Protein AF-A0A936DCK3-F1 (afdb_monomer_lite)

pLDDT: mean 78.52, std 21.3, range [34.41, 98.19]

Structure (mmCIF, N/CA/C/O backbone):
data_AF-A0A936DCK3-F1
#
_entry.id   AF-A0A936DCK3-F1
#
loop_
_atom_site.group_PDB
_atom_site.id
_atom_site.type_symbol
_atom_site.label_atom_id
_atom_site.label_alt_id
_atom_site.label_comp_id
_atom_site.label_asym_id
_atom_site.label_entity_id
_atom_site.label_seq_id
_atom_site.pdbx_PDB_ins_code
_atom_site.Cartn_x
_atom_site.Cartn_y
_atom_site.Cartn_z
_atom_site.occupancy
_atom_site.B_iso_or_equiv
_atom_site.auth_seq_id
_atom_site.auth_comp_id
_atom_site.auth_asym_id
_atom_site.auth_atom_id
_atom_site.pdbx_PDB_model_num
ATOM 1 N N . MET A 1 1 ? -32.989 50.652 -10.008 1.00 36.56 1 MET A N 1
ATOM 2 C CA . MET A 1 1 ? -31.574 50.536 -10.431 1.00 36.56 1 MET A CA 1
ATOM 3 C C . MET A 1 1 ? -31.395 49.059 -10.816 1.00 36.56 1 MET A C 1
ATOM 5 O O . MET A 1 1 ? -31.508 48.253 -9.912 1.00 36.56 1 MET A O 1
ATOM 9 N N . LYS A 1 2 ? -31.480 48.556 -12.068 1.00 38.56 2 LYS A N 1
ATOM 10 C CA . LYS A 1 2 ? -30.743 48.823 -13.336 1.00 38.56 2 LYS A CA 1
ATOM 11 C C . LYS A 1 2 ? -29.227 48.864 -13.073 1.00 38.56 2 LYS A C 1
ATOM 13 O O . LYS A 1 2 ? -28.824 49.721 -12.303 1.00 38.56 2 LYS A O 1
ATOM 18 N N . PHE A 1 3 ? -28.380 47.964 -13.589 1.00 37.62 3 PHE A N 1
ATOM 19 C CA . PHE A 1 3 ? -28.320 47.403 -14.948 1.00 37.62 3 PHE A CA 1
ATOM 20 C C . PHE A 1 3 ? -27.876 45.927 -15.023 1.00 37.62 3 PHE A C 1
ATOM 22 O O . PHE A 1 3 ? -27.044 45.470 -14.248 1.00 37.62 3 PHE A O 1
ATOM 29 N N . ALA A 1 4 ? -28.406 45.242 -16.039 1.00 46.03 4 ALA A N 1
ATOM 30 C CA . ALA A 1 4 ? -27.856 44.044 -16.667 1.00 46.03 4 ALA A CA 1
ATOM 31 C C . ALA A 1 4 ? -26.805 44.435 -17.724 1.00 46.03 4 ALA A C 1
ATOM 33 O O . ALA A 1 4 ? -26.942 45.506 -18.316 1.00 46.03 4 ALA A O 1
ATOM 34 N N . SER A 1 5 ? -25.830 43.565 -18.023 1.00 42.09 5 SER A N 1
ATOM 35 C CA . SER A 1 5 ? -25.186 43.549 -19.346 1.00 42.09 5 SER A CA 1
ATOM 36 C C . SER A 1 5 ? -24.416 42.249 -19.636 1.00 42.09 5 SER A C 1
ATOM 38 O O . SER A 1 5 ? -23.444 41.893 -18.977 1.00 42.09 5 SER A O 1
ATOM 40 N N . SER A 1 6 ? -24.885 41.557 -20.663 1.00 46.50 6 SER A N 1
ATOM 41 C CA . SER A 1 6 ? -24.169 40.758 -21.675 1.00 46.50 6 SER A CA 1
ATOM 42 C C . SER A 1 6 ? -24.866 41.112 -23.007 1.00 46.50 6 SER A C 1
ATOM 44 O O . SER A 1 6 ? -25.983 41.636 -22.912 1.00 46.50 6 SER A O 1
ATOM 46 N N . PRO A 1 7 ? -24.354 40.837 -24.232 1.00 61.91 7 PRO A N 1
ATOM 47 C CA . PRO A 1 7 ? -23.263 39.937 -24.666 1.00 61.91 7 PRO A CA 1
ATOM 48 C C . PRO A 1 7 ? -22.385 40.572 -25.796 1.00 61.91 7 PRO A C 1
ATOM 50 O O . PRO A 1 7 ? -22.442 41.786 -25.957 1.00 61.91 7 PRO A O 1
ATOM 53 N N . THR A 1 8 ? -21.585 39.788 -26.556 1.00 44.16 8 THR A N 1
ATOM 54 C CA . THR A 1 8 ? -21.281 39.847 -28.035 1.00 44.16 8 THR A CA 1
ATOM 55 C C . THR A 1 8 ? -19.888 39.212 -28.301 1.00 44.16 8 THR A C 1
ATOM 57 O O . THR A 1 8 ? -18.884 39.746 -27.852 1.00 44.16 8 THR A O 1
ATOM 60 N N . TRP A 1 9 ? -19.764 37.952 -28.750 1.00 44.50 9 TRP A N 1
ATOM 61 C CA . TRP A 1 9 ? -19.610 37.490 -30.154 1.00 44.50 9 TRP A CA 1
ATOM 62 C C . TRP A 1 9 ? -18.466 38.140 -30.969 1.00 44.50 9 TRP A C 1
ATOM 64 O O . TRP A 1 9 ? -18.683 39.212 -31.509 1.00 44.50 9 TRP A O 1
ATOM 74 N N . VAL A 1 10 ? -17.324 37.448 -31.166 1.00 47.25 10 VAL A N 1
ATOM 75 C CA . VAL A 1 10 ? -16.534 37.449 -32.430 1.00 47.25 10 VAL A CA 1
ATOM 76 C C . VAL A 1 10 ? -15.775 36.112 -32.576 1.00 47.25 10 VAL A C 1
ATOM 78 O O . VAL A 1 10 ? -15.052 35.688 -31.679 1.00 47.25 10 VAL A O 1
ATOM 81 N N . LEU A 1 11 ? -15.966 35.466 -33.730 1.00 44.44 11 LEU A N 1
ATOM 82 C CA . LEU A 1 11 ? -15.279 34.290 -34.285 1.00 44.44 11 LEU A CA 1
ATOM 83 C C . LEU A 1 11 ? -14.087 34.724 -35.183 1.00 44.44 11 LEU A C 1
ATOM 85 O O . LEU A 1 11 ? -14.314 35.618 -35.988 1.00 44.44 11 LEU A O 1
ATOM 89 N N . ILE A 1 12 ? -12.948 33.984 -35.145 1.00 46.72 12 ILE A N 1
ATOM 90 C CA . ILE A 1 12 ? -12.107 33.499 -36.303 1.00 46.72 12 ILE A CA 1
ATOM 91 C C . ILE A 1 12 ? -11.362 34.581 -37.176 1.00 46.72 12 ILE A C 1
ATOM 93 O O . ILE A 1 12 ? -11.824 35.715 -37.149 1.00 46.72 12 ILE A O 1
ATOM 97 N N . PRO A 1 13 ? -10.292 34.357 -38.021 1.00 50.94 13 PRO A N 1
ATOM 98 C CA . PRO A 1 13 ? -9.298 33.266 -38.288 1.00 50.94 13 PRO A CA 1
ATOM 99 C C . PRO A 1 13 ? -7.788 33.700 -38.462 1.00 50.94 13 PRO A C 1
ATOM 101 O O . PRO A 1 13 ? -7.451 34.875 -38.478 1.00 50.94 13 PRO A O 1
ATOM 104 N N . CYS A 1 14 ? -6.929 32.696 -38.744 1.00 36.84 14 CYS A N 1
ATOM 105 C CA . CYS A 1 14 ? -5.808 32.621 -39.726 1.00 36.84 14 CYS A CA 1
ATOM 106 C C . CYS A 1 14 ? -4.530 33.495 -39.673 1.00 36.84 14 CYS A C 1
ATOM 108 O O . CYS A 1 14 ? -4.571 34.703 -39.841 1.00 36.84 14 CYS A O 1
ATOM 110 N N . LEU A 1 15 ? -3.398 32.759 -39.674 1.00 48.22 15 LEU A N 1
ATOM 111 C CA . LEU A 1 15 ? -2.142 32.922 -40.441 1.00 48.22 15 LEU A CA 1
ATOM 112 C C . LEU A 1 15 ? -1.536 34.325 -40.628 1.00 48.22 15 LEU A C 1
ATOM 114 O O . LEU A 1 15 ? -2.123 35.158 -41.302 1.00 48.22 15 LEU A O 1
ATOM 118 N N . LEU A 1 16 ? -0.247 34.461 -40.274 1.00 47.41 16 LEU A N 1
ATOM 119 C CA . LEU A 1 16 ? 0.798 34.924 -41.204 1.00 47.41 16 LEU A CA 1
ATOM 120 C C . LEU A 1 16 ? 2.213 34.655 -40.663 1.00 47.41 16 LEU A C 1
ATOM 122 O O . LEU A 1 16 ? 2.611 35.101 -39.591 1.00 47.41 16 LEU A O 1
ATOM 126 N N . VAL A 1 17 ? 2.960 33.913 -41.476 1.00 56.25 17 VAL A N 1
ATOM 127 C CA . VAL A 1 17 ? 4.419 33.849 -41.531 1.00 56.25 17 VAL A CA 1
ATOM 128 C C . VAL A 1 17 ? 4.953 35.213 -41.986 1.00 56.25 17 VAL A C 1
ATOM 130 O O . VAL A 1 17 ? 4.512 35.721 -43.012 1.00 56.25 17 VAL A O 1
ATOM 133 N N . ALA A 1 18 ? 5.930 35.764 -41.266 1.00 44.62 18 ALA A N 1
ATOM 134 C CA . ALA A 1 18 ? 6.896 36.758 -41.749 1.00 44.62 18 ALA A CA 1
ATOM 135 C C . ALA A 1 18 ? 8.160 36.591 -40.880 1.00 44.62 18 ALA A C 1
ATOM 137 O O . ALA A 1 18 ? 8.124 36.842 -39.682 1.00 44.62 18 ALA A O 1
ATOM 138 N N . ALA A 1 19 ? 9.221 35.919 -41.334 1.00 45.69 19 ALA A N 1
ATOM 139 C CA . ALA A 1 19 ? 10.220 36.460 -42.258 1.00 45.69 19 ALA A CA 1
ATOM 140 C C . ALA A 1 19 ? 10.633 37.887 -41.857 1.00 45.69 19 ALA A C 1
ATOM 142 O O . ALA A 1 19 ? 10.019 38.859 -42.285 1.00 45.69 19 ALA A O 1
ATOM 143 N N . CYS A 1 20 ? 11.660 37.988 -41.009 1.00 52.38 20 CYS A N 1
ATOM 144 C CA . CYS A 1 20 ? 12.343 39.239 -40.704 1.00 52.38 20 CYS A CA 1
ATOM 145 C C . CYS A 1 20 ? 13.674 39.248 -41.467 1.00 52.38 20 CYS A C 1
ATOM 147 O O . CYS A 1 20 ? 14.539 38.400 -41.245 1.00 52.38 20 CYS A O 1
ATOM 149 N N . ASP A 1 21 ? 13.757 40.173 -42.415 1.00 37.69 21 ASP A N 1
ATOM 150 C CA . ASP A 1 21 ? 14.884 40.491 -43.284 1.00 37.69 21 ASP A CA 1
ATOM 151 C C . ASP A 1 21 ? 15.804 41.533 -42.611 1.00 37.69 21 ASP A C 1
ATOM 153 O O . ASP A 1 21 ? 15.316 42.460 -41.966 1.00 37.69 21 ASP A O 1
ATOM 157 N N . GLY A 1 22 ? 17.126 41.400 -42.800 1.00 38.94 22 GLY A N 1
ATOM 158 C CA . GLY A 1 22 ? 18.016 42.564 -42.935 1.00 38.94 22 GLY A CA 1
ATOM 159 C C . GLY A 1 22 ? 19.084 42.828 -41.857 1.00 38.94 22 GLY A C 1
ATOM 160 O O . GLY A 1 22 ? 18.842 43.536 -40.886 1.00 38.94 22 GLY A O 1
ATOM 161 N N . GLY A 1 23 ? 20.334 42.408 -42.116 1.00 34.41 23 GLY A N 1
ATOM 162 C CA . GLY A 1 23 ? 21.542 42.958 -41.469 1.00 34.41 23 GLY A CA 1
ATOM 163 C C . GLY A 1 23 ? 22.850 42.276 -41.910 1.00 34.41 23 GLY A C 1
ATOM 164 O O . GLY A 1 23 ? 23.126 41.155 -41.505 1.00 34.41 23 GLY A O 1
ATOM 165 N N . LYS A 1 24 ? 23.656 42.929 -42.764 1.00 45.88 24 LYS A N 1
ATOM 166 C CA . LYS A 1 24 ? 24.801 42.363 -43.520 1.00 45.88 24 LYS A CA 1
ATOM 167 C C . LYS A 1 24 ? 26.188 42.770 -42.964 1.00 45.88 24 LYS A C 1
ATOM 169 O O . LYS A 1 24 ? 26.363 43.933 -42.613 1.00 45.88 24 LYS A O 1
ATOM 174 N N . LYS A 1 25 ? 27.173 41.859 -43.140 1.00 40.50 25 LYS A N 1
ATOM 175 C CA . LYS A 1 25 ? 28.667 41.925 -43.006 1.00 40.50 25 LYS A CA 1
ATOM 176 C C . LYS A 1 25 ? 29.195 41.560 -41.602 1.00 40.50 25 LYS A C 1
ATOM 178 O O . LYS A 1 25 ? 28.774 42.159 -40.629 1.00 40.50 25 LYS A O 1
ATOM 183 N N . THR A 1 26 ? 30.119 40.612 -41.399 1.00 36.22 26 THR A N 1
ATOM 184 C CA . THR A 1 26 ? 31.406 40.367 -42.088 1.00 36.22 26 THR A CA 1
ATOM 185 C C . THR A 1 26 ? 31.922 38.962 -41.712 1.00 36.22 26 THR A C 1
ATOM 187 O O . THR A 1 26 ? 31.798 38.575 -40.555 1.00 36.22 26 THR A O 1
ATOM 190 N N . GLU A 1 27 ? 32.509 38.216 -42.651 1.00 45.28 27 GLU A N 1
ATOM 191 C CA . GLU A 1 27 ? 33.277 36.983 -42.376 1.00 45.28 27 GLU A CA 1
ATOM 192 C C . GLU A 1 27 ? 34.706 37.351 -41.917 1.00 45.28 27 GLU A C 1
ATOM 194 O O . GLU A 1 27 ? 35.250 38.357 -42.381 1.00 45.28 27 GLU A O 1
ATOM 199 N N . PRO A 1 28 ? 35.335 36.559 -41.030 1.00 42.50 28 PRO A N 1
ATOM 200 C CA . PRO A 1 28 ? 36.305 35.610 -41.567 1.00 42.50 28 PRO A CA 1
ATOM 201 C C . PRO A 1 28 ? 36.174 34.198 -40.982 1.00 42.50 28 PRO A C 1
ATOM 203 O O . PRO A 1 28 ? 35.777 33.983 -39.839 1.00 42.50 28 PRO A O 1
ATOM 206 N N . ALA A 1 29 ? 36.551 33.243 -41.825 1.00 47.25 29 ALA A N 1
ATOM 207 C CA . ALA A 1 29 ? 36.581 31.812 -41.595 1.00 47.25 29 ALA A CA 1
ATOM 208 C C . ALA A 1 29 ? 37.284 31.373 -40.297 1.00 47.25 29 ALA A C 1
ATOM 210 O O . ALA A 1 29 ? 38.433 31.734 -40.050 1.00 47.25 29 ALA A O 1
ATOM 211 N N . ALA A 1 30 ? 36.639 30.460 -39.561 1.00 41.19 30 ALA A N 1
ATOM 212 C CA . ALA A 1 30 ? 37.303 29.398 -38.805 1.00 41.19 30 ALA A CA 1
ATOM 213 C C . ALA A 1 30 ? 36.312 28.262 -38.472 1.00 41.19 30 ALA A C 1
ATOM 215 O O . ALA A 1 30 ? 35.557 28.338 -37.512 1.00 41.19 30 ALA A O 1
ATOM 216 N N . LYS A 1 31 ? 36.386 27.197 -39.282 1.00 42.16 31 LYS A N 1
ATOM 217 C CA . LYS A 1 31 ? 36.042 25.797 -38.972 1.00 42.16 31 LYS A CA 1
ATOM 218 C C . LYS A 1 31 ? 34.618 25.522 -38.471 1.00 42.16 31 LYS A C 1
ATOM 220 O O . LYS A 1 31 ? 34.385 25.262 -37.298 1.00 42.16 31 LYS A O 1
ATOM 225 N N . GLN A 1 32 ? 33.697 25.447 -39.425 1.00 42.16 32 GLN A N 1
ATOM 226 C CA . GLN A 1 32 ? 32.545 24.563 -39.311 1.00 42.16 32 GLN A CA 1
ATOM 227 C C . GLN A 1 32 ? 33.017 23.146 -39.677 1.00 42.16 32 GLN A C 1
ATOM 229 O O . GLN A 1 32 ? 33.129 22.813 -40.853 1.00 42.16 32 GLN A O 1
ATOM 234 N N . ASP A 1 33 ? 33.360 22.344 -38.673 1.00 47.56 33 ASP A N 1
ATOM 235 C CA . ASP A 1 33 ? 33.590 20.903 -38.821 1.00 47.56 33 ASP A CA 1
ATOM 236 C C . ASP A 1 33 ? 32.666 20.194 -37.833 1.00 47.56 33 ASP A C 1
ATOM 238 O O . ASP A 1 33 ? 33.061 19.869 -36.727 1.00 47.56 33 ASP A O 1
ATOM 242 N N . ASP A 1 34 ? 31.387 20.091 -38.200 1.00 50.84 34 ASP A N 1
ATOM 243 C CA . ASP A 1 34 ? 30.383 19.292 -37.487 1.00 50.84 34 ASP A CA 1
ATOM 244 C C . ASP A 1 34 ? 29.209 19.001 -38.437 1.00 50.84 34 ASP A C 1
ATOM 246 O O . ASP A 1 34 ? 28.071 19.426 -38.240 1.00 50.84 34 ASP A O 1
ATOM 250 N N . SER A 1 35 ? 29.473 18.324 -39.555 1.00 56.62 35 SER A N 1
ATOM 251 C CA . SER A 1 35 ? 28.422 17.601 -40.288 1.00 56.62 35 SER A CA 1
ATOM 252 C C . SER A 1 35 ? 29.011 16.689 -41.343 1.00 56.62 35 SER A C 1
ATOM 254 O O . SER A 1 35 ? 29.158 17.052 -42.507 1.00 56.62 35 SER A O 1
ATOM 256 N N . LYS A 1 36 ? 29.302 15.463 -40.920 1.00 51.22 36 LYS A N 1
ATOM 257 C CA . LYS A 1 36 ? 29.1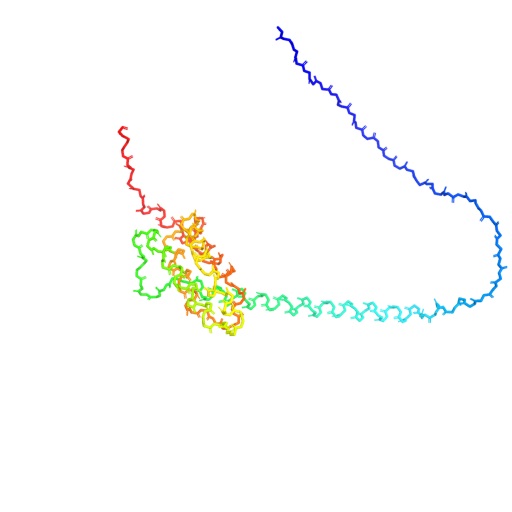65 14.272 -41.761 1.00 51.22 36 LYS A CA 1
ATOM 258 C C . LYS A 1 36 ? 28.980 13.039 -40.875 1.00 51.22 36 LYS A C 1
ATOM 260 O O . LYS A 1 36 ? 29.710 12.061 -40.975 1.00 51.22 36 LYS A O 1
ATOM 265 N N . ALA A 1 37 ? 27.957 13.071 -40.018 1.00 56.19 37 ALA A N 1
ATOM 266 C CA . ALA A 1 37 ? 27.226 11.827 -39.806 1.00 56.19 37 ALA A CA 1
ATOM 267 C C . ALA A 1 37 ? 26.587 11.517 -41.166 1.00 56.19 37 ALA A C 1
ATOM 269 O O . ALA A 1 37 ? 25.848 12.351 -41.689 1.00 56.19 37 ALA A O 1
ATOM 270 N N . SER A 1 38 ? 26.967 10.411 -41.810 1.00 62.41 38 SER A N 1
ATOM 271 C CA . SER A 1 38 ? 26.280 10.002 -43.037 1.00 62.41 38 SER A CA 1
ATOM 272 C C . SER A 1 38 ? 24.810 9.746 -42.702 1.00 62.41 38 SER A C 1
ATOM 274 O O . SER A 1 38 ? 24.496 9.400 -41.562 1.00 62.41 38 SER A O 1
ATOM 276 N N . ASP A 1 39 ? 23.907 9.877 -43.675 1.00 69.19 39 ASP A N 1
ATOM 277 C CA . ASP A 1 39 ? 22.491 9.534 -43.471 1.00 69.19 39 ASP A CA 1
ATOM 278 C C . ASP A 1 39 ? 22.336 8.116 -42.877 1.00 69.19 39 ASP A C 1
ATOM 280 O O . ASP A 1 39 ? 21.491 7.880 -42.020 1.00 69.19 39 ASP A O 1
ATOM 284 N N . ALA A 1 40 ? 23.266 7.206 -43.199 1.00 71.00 40 ALA A N 1
ATOM 285 C CA . ALA A 1 40 ? 23.348 5.869 -42.616 1.00 71.00 40 ALA A CA 1
ATOM 286 C C . ALA A 1 40 ? 23.717 5.834 -41.112 1.00 71.00 40 ALA A C 1
ATOM 288 O O . ALA A 1 40 ? 23.265 4.936 -40.401 1.00 71.00 40 ALA A O 1
ATOM 289 N N . ASP A 1 41 ? 24.521 6.774 -40.601 1.00 77.31 41 ASP A N 1
ATOM 290 C CA . ASP A 1 41 ? 24.820 6.891 -39.162 1.00 77.31 41 ASP A CA 1
ATOM 291 C C . ASP A 1 41 ? 23.613 7.435 -38.382 1.00 77.31 41 ASP A C 1
ATOM 293 O O . ASP A 1 41 ? 23.276 6.928 -37.307 1.00 77.31 41 ASP A O 1
ATOM 297 N N . LEU A 1 42 ? 22.896 8.410 -38.953 1.00 77.44 42 LEU A N 1
ATOM 298 C CA . LEU A 1 42 ? 21.659 8.927 -38.364 1.00 77.44 42 LEU A CA 1
ATOM 299 C C . LEU A 1 42 ? 20.555 7.865 -38.344 1.00 77.44 42 LEU A C 1
ATOM 301 O O . LEU A 1 42 ? 19.939 7.656 -37.294 1.00 77.44 42 LEU A O 1
ATOM 305 N N . ASP A 1 43 ? 20.363 7.139 -39.445 1.00 81.31 43 ASP A N 1
ATOM 306 C CA . ASP A 1 43 ? 19.384 6.053 -39.533 1.00 81.31 43 ASP A CA 1
ATOM 307 C C . ASP A 1 43 ? 19.692 4.927 -38.541 1.00 81.31 43 ASP A C 1
ATOM 309 O O . ASP A 1 43 ? 18.797 4.450 -37.834 1.00 81.31 43 ASP A O 1
ATOM 313 N N . LYS A 1 44 ? 20.969 4.553 -38.394 1.00 85.06 44 LYS A N 1
ATOM 314 C CA . LYS A 1 44 ? 21.392 3.555 -37.406 1.00 85.06 44 LYS A CA 1
ATOM 315 C C . LYS A 1 44 ? 21.090 4.008 -35.974 1.00 85.06 44 LYS A C 1
ATOM 317 O O . LYS A 1 44 ? 20.515 3.244 -35.199 1.00 85.06 44 LYS A O 1
ATOM 322 N N . ARG A 1 45 ? 21.402 5.259 -35.618 1.00 82.62 45 ARG A N 1
ATOM 323 C CA . ARG A 1 45 ? 21.135 5.805 -34.273 1.00 82.62 45 ARG A CA 1
ATOM 324 C C . ARG A 1 45 ? 19.641 5.923 -33.971 1.00 82.62 45 ARG A C 1
ATOM 326 O O . ARG A 1 45 ? 19.238 5.739 -32.819 1.00 82.62 45 ARG A O 1
ATOM 333 N N . LEU A 1 46 ? 18.810 6.238 -34.964 1.00 85.00 46 LEU A N 1
ATOM 334 C CA . LEU A 1 46 ? 17.353 6.282 -34.809 1.00 85.00 46 LEU A CA 1
ATOM 335 C C . LEU A 1 46 ? 16.765 4.880 -34.629 1.00 85.00 46 LEU A C 1
ATOM 337 O O . LEU A 1 46 ? 15.936 4.688 -33.735 1.00 85.00 46 LEU A O 1
ATOM 341 N N . ALA A 1 47 ? 17.233 3.899 -35.403 1.00 87.44 47 ALA A N 1
ATOM 342 C CA . ALA A 1 47 ? 16.836 2.502 -35.257 1.00 87.44 47 ALA A CA 1
ATOM 343 C C . ALA A 1 47 ? 17.230 1.936 -33.881 1.00 87.44 47 ALA A C 1
ATOM 345 O O . ALA A 1 47 ? 16.387 1.360 -33.193 1.00 87.44 47 ALA A O 1
ATOM 346 N N . GLU A 1 48 ? 18.461 2.180 -33.419 1.00 85.44 48 GLU A N 1
ATOM 347 C CA . GLU A 1 48 ? 18.926 1.770 -32.085 1.00 85.44 48 GLU A CA 1
ATOM 348 C C . GLU A 1 48 ? 18.117 2.435 -30.960 1.00 85.44 48 GLU A C 1
ATOM 350 O O . GLU A 1 48 ? 17.746 1.784 -29.982 1.00 85.44 48 GLU A O 1
ATOM 355 N N . ARG A 1 49 ? 17.781 3.727 -31.093 1.00 85.19 49 ARG A N 1
ATOM 356 C CA . ARG A 1 49 ? 16.930 4.431 -30.119 1.00 85.19 49 ARG A CA 1
ATOM 357 C C . ARG A 1 49 ? 15.506 3.894 -30.095 1.00 85.19 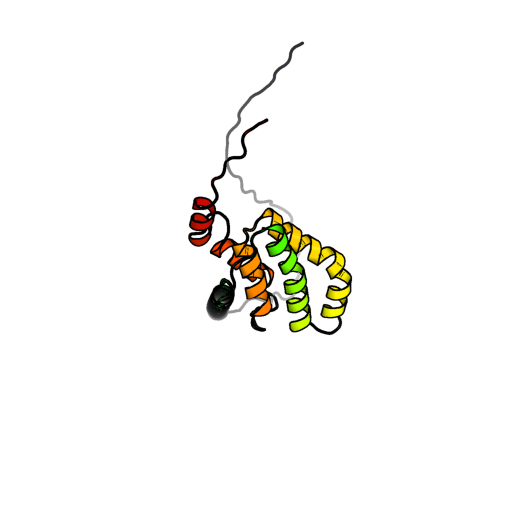49 ARG A C 1
ATOM 359 O O . ARG A 1 49 ? 14.941 3.786 -29.008 1.00 85.19 49 ARG A O 1
ATOM 366 N N . LYS A 1 50 ? 14.924 3.577 -31.253 1.00 87.56 50 LYS A N 1
ATOM 367 C CA . LYS A 1 50 ? 13.580 2.999 -31.342 1.00 87.56 50 LYS A CA 1
ATOM 368 C C . LYS A 1 50 ? 13.553 1.597 -30.733 1.00 87.56 50 LYS A C 1
ATOM 370 O O . LYS A 1 50 ? 12.742 1.359 -29.848 1.00 87.56 50 LYS A O 1
ATOM 375 N N . ALA A 1 51 ? 14.514 0.743 -31.084 1.00 86.62 51 ALA A N 1
ATOM 376 C CA . ALA A 1 51 ? 14.652 -0.592 -30.504 1.00 86.62 51 ALA A CA 1
ATOM 377 C C . ALA A 1 51 ? 14.857 -0.546 -28.979 1.00 86.62 51 ALA A C 1
ATOM 379 O O . ALA A 1 51 ? 14.233 -1.309 -28.245 1.00 86.62 51 ALA A O 1
ATOM 380 N N . LYS A 1 52 ? 15.675 0.392 -28.475 1.00 88.31 52 LYS A N 1
ATOM 381 C CA . LYS A 1 52 ? 15.852 0.592 -27.029 1.00 88.31 52 LYS A CA 1
ATOM 382 C C . LYS A 1 52 ? 14.557 1.040 -26.346 1.00 88.31 52 LYS A C 1
ATOM 384 O O . LYS A 1 52 ? 14.272 0.562 -25.256 1.00 88.31 52 LYS A O 1
ATOM 389 N N . ARG A 1 53 ? 13.783 1.945 -26.958 1.00 88.31 53 ARG A N 1
ATOM 390 C CA . ARG A 1 53 ? 12.491 2.398 -26.412 1.00 88.31 53 ARG A CA 1
ATOM 391 C C . ARG A 1 53 ? 11.468 1.273 -26.378 1.00 88.31 53 ARG A C 1
ATOM 393 O O . ARG A 1 53 ? 10.873 1.062 -25.336 1.00 88.31 53 ARG A O 1
ATOM 400 N N . GLU A 1 54 ? 11.322 0.522 -27.464 1.00 88.44 54 GLU A N 1
ATOM 401 C CA . GLU A 1 54 ? 10.385 -0.605 -27.532 1.00 88.44 54 GLU A CA 1
ATOM 402 C C . GLU A 1 54 ? 10.742 -1.701 -26.516 1.00 88.44 54 GLU A C 1
ATOM 404 O O . GLU A 1 54 ? 9.859 -2.254 -25.861 1.00 88.44 54 GLU A O 1
ATOM 409 N N . ALA A 1 55 ? 12.036 -1.983 -26.323 1.00 88.25 55 ALA A N 1
ATOM 410 C CA . ALA A 1 55 ? 12.493 -2.910 -25.290 1.00 88.25 55 ALA A CA 1
ATOM 411 C C . ALA A 1 55 ? 12.194 -2.395 -23.868 1.00 88.25 55 ALA A C 1
ATOM 413 O O . ALA A 1 55 ? 11.723 -3.163 -23.031 1.00 88.25 55 ALA A O 1
ATOM 414 N N . ASP A 1 56 ? 12.432 -1.107 -23.603 1.00 87.50 56 ASP A N 1
ATOM 415 C CA . ASP A 1 56 ? 12.189 -0.479 -22.297 1.00 87.50 56 ASP A CA 1
ATOM 416 C C . ASP A 1 56 ? 10.684 -0.373 -21.983 1.00 87.50 56 ASP A C 1
ATOM 418 O O . ASP A 1 56 ? 10.262 -0.646 -20.862 1.00 87.50 56 ASP A O 1
ATOM 422 N N . GLU A 1 57 ? 9.851 -0.056 -22.978 1.00 90.44 57 GLU A N 1
ATOM 423 C CA . GLU A 1 57 ? 8.388 -0.032 -22.861 1.00 90.44 57 GLU A CA 1
ATOM 424 C C . GLU A 1 57 ? 7.820 -1.428 -22.615 1.00 90.44 57 GLU A C 1
ATOM 426 O O . GLU A 1 57 ? 6.989 -1.604 -21.726 1.00 90.44 57 GLU A O 1
ATOM 431 N N . LYS A 1 58 ? 8.304 -2.444 -23.338 1.00 87.81 58 LYS A N 1
ATOM 432 C CA . LYS A 1 58 ? 7.874 -3.829 -23.120 1.00 87.81 58 LYS A CA 1
ATOM 433 C C . LYS A 1 58 ? 8.287 -4.341 -21.739 1.00 87.81 58 LYS A C 1
ATOM 435 O O . LYS A 1 58 ? 7.505 -5.035 -21.093 1.00 87.81 58 LYS A O 1
ATOM 440 N N . ALA A 1 59 ? 9.486 -3.989 -21.274 1.00 86.56 59 ALA A N 1
ATOM 441 C CA . ALA A 1 59 ? 9.949 -4.336 -19.934 1.00 86.56 59 ALA A CA 1
ATOM 442 C C . ALA A 1 59 ? 9.114 -3.644 -18.843 1.00 86.56 59 ALA A C 1
ATOM 444 O O . ALA A 1 59 ? 8.733 -4.294 -17.871 1.00 86.56 59 ALA A O 1
ATOM 445 N N . LYS A 1 60 ? 8.774 -2.360 -19.024 1.00 86.44 60 LYS A N 1
ATOM 446 C CA . LYS A 1 60 ? 7.891 -1.617 -18.111 1.00 86.44 60 LYS A CA 1
ATOM 447 C C . LYS A 1 60 ? 6.482 -2.194 -18.081 1.00 86.44 60 LYS A C 1
ATOM 449 O O . LYS A 1 60 ? 5.997 -2.490 -17.002 1.00 86.44 60 LYS A O 1
ATOM 454 N N . ALA A 1 61 ? 5.879 -2.461 -19.238 1.00 90.12 61 ALA A N 1
ATOM 455 C CA . ALA A 1 61 ? 4.547 -3.056 -19.312 1.00 90.12 61 ALA A CA 1
ATOM 456 C C . ALA A 1 61 ? 4.483 -4.419 -18.603 1.00 90.12 61 ALA A C 1
ATOM 458 O O . ALA A 1 61 ? 3.555 -4.674 -17.843 1.00 90.12 61 ALA A O 1
ATOM 459 N N . ALA A 1 62 ? 5.494 -5.274 -18.794 1.00 88.88 62 ALA A N 1
ATOM 460 C CA . ALA A 1 62 ? 5.566 -6.559 -18.102 1.00 88.88 62 ALA A CA 1
ATOM 461 C C . ALA A 1 62 ? 5.748 -6.400 -16.581 1.00 88.88 62 ALA A C 1
ATOM 463 O O . ALA A 1 62 ? 5.158 -7.156 -15.809 1.00 88.88 62 ALA A O 1
ATOM 464 N N . ALA A 1 63 ? 6.543 -5.419 -16.140 1.00 86.75 63 ALA A N 1
ATOM 465 C CA . ALA A 1 63 ? 6.718 -5.116 -14.722 1.00 86.75 63 ALA A CA 1
ATOM 466 C C . ALA A 1 63 ? 5.433 -4.553 -14.091 1.00 86.75 63 ALA A C 1
ATOM 468 O O . ALA A 1 63 ? 5.065 -4.968 -12.993 1.00 86.75 63 ALA A O 1
ATOM 469 N N . ASP A 1 64 ? 4.729 -3.663 -14.789 1.00 88.44 64 ASP A N 1
ATOM 470 C CA . ASP A 1 64 ? 3.466 -3.078 -14.337 1.00 88.44 64 ASP A CA 1
ATOM 471 C C . ASP A 1 64 ? 2.358 -4.138 -14.269 1.00 88.44 64 ASP A C 1
ATOM 473 O O . ASP A 1 64 ? 1.621 -4.195 -13.287 1.00 88.44 64 ASP A O 1
ATOM 477 N N . GLU A 1 65 ? 2.285 -5.044 -15.249 1.00 90.94 65 GLU A N 1
ATOM 478 C CA . GLU A 1 65 ? 1.350 -6.174 -15.227 1.00 90.94 65 GLU A CA 1
ATOM 479 C C . GLU A 1 65 ? 1.655 -7.137 -14.070 1.00 90.94 65 GLU A C 1
ATOM 481 O O . GLU A 1 65 ? 0.743 -7.583 -13.370 1.00 90.94 65 GLU A O 1
ATOM 486 N N . ALA A 1 66 ? 2.932 -7.447 -13.825 1.00 90.06 66 ALA A N 1
ATOM 487 C CA . ALA A 1 66 ? 3.331 -8.292 -12.702 1.00 90.06 66 ALA A CA 1
ATOM 488 C C . ALA A 1 66 ? 2.972 -7.652 -11.351 1.00 90.06 66 ALA A C 1
ATOM 490 O O . ALA A 1 66 ? 2.459 -8.337 -10.464 1.00 90.06 66 ALA A O 1
ATOM 491 N N . LYS A 1 67 ? 3.180 -6.338 -11.206 1.00 90.19 67 LYS A N 1
ATOM 492 C CA . LYS A 1 67 ? 2.777 -5.584 -10.013 1.00 90.19 67 LYS A CA 1
ATOM 493 C C . LYS A 1 67 ? 1.266 -5.557 -9.834 1.00 90.19 67 LYS A C 1
ATOM 495 O O . LYS A 1 67 ? 0.798 -5.810 -8.729 1.00 90.19 67 LYS A O 1
ATOM 500 N N . ALA A 1 68 ? 0.507 -5.305 -10.899 1.00 91.25 68 ALA A N 1
ATOM 501 C CA . ALA A 1 68 ? -0.952 -5.319 -10.854 1.00 91.25 68 ALA A CA 1
ATOM 502 C C . ALA A 1 68 ? -1.473 -6.676 -10.360 1.00 91.25 68 ALA A C 1
ATOM 504 O O . ALA A 1 68 ? -2.254 -6.722 -9.415 1.00 91.25 68 ALA A O 1
ATOM 505 N N . LYS A 1 69 ? -0.947 -7.784 -10.898 1.00 93.50 69 LYS A N 1
ATOM 506 C CA . LYS A 1 69 ? -1.294 -9.142 -10.443 1.00 93.50 69 LYS A CA 1
ATOM 507 C C . LYS A 1 69 ? -0.914 -9.397 -8.986 1.00 93.50 69 LYS A C 1
ATOM 509 O O . LYS A 1 69 ? -1.668 -10.037 -8.258 1.00 93.50 69 LYS A O 1
ATOM 514 N N . ALA A 1 70 ? 0.246 -8.913 -8.547 1.00 94.06 70 ALA A N 1
ATOM 515 C CA . ALA A 1 70 ? 0.666 -9.042 -7.155 1.00 94.06 70 ALA A CA 1
ATOM 516 C C . ALA A 1 70 ? -0.249 -8.250 -6.205 1.00 94.06 70 ALA A C 1
ATOM 518 O O . ALA A 1 70 ? -0.575 -8.742 -5.127 1.00 94.06 70 ALA A O 1
ATOM 519 N N . ILE A 1 71 ? -0.702 -7.061 -6.615 1.00 95.31 71 ILE A N 1
ATOM 520 C CA . ILE A 1 71 ? -1.674 -6.253 -5.868 1.00 95.31 71 ILE A CA 1
ATOM 521 C C . ILE A 1 71 ? -3.027 -6.969 -5.812 1.00 95.31 71 ILE A C 1
ATOM 523 O O . ILE A 1 71 ? -3.573 -7.151 -4.728 1.00 95.31 71 ILE A O 1
ATOM 527 N N . GLU A 1 72 ? -3.544 -7.439 -6.947 1.00 94.56 72 GLU A N 1
ATOM 528 C CA . GLU A 1 72 ? -4.802 -8.194 -7.007 1.00 94.56 72 GLU A CA 1
ATOM 529 C C . GLU A 1 72 ? -4.781 -9.423 -6.089 1.00 94.56 72 GLU A C 1
ATOM 531 O O . GLU A 1 72 ? -5.763 -9.695 -5.399 1.00 94.56 72 GLU A O 1
ATOM 536 N N . ALA A 1 73 ? -3.649 -10.129 -6.019 1.00 94.62 73 ALA A N 1
ATOM 537 C CA . ALA A 1 73 ? -3.495 -11.307 -5.171 1.00 94.62 73 ALA A CA 1
ATOM 538 C C . ALA A 1 73 ? -3.596 -11.001 -3.666 1.00 94.62 73 ALA A C 1
ATOM 540 O O . ALA A 1 73 ? -4.050 -11.857 -2.905 1.00 94.62 73 ALA A O 1
ATOM 541 N N . VAL A 1 74 ? -3.183 -9.807 -3.225 1.00 95.75 74 VAL A N 1
ATOM 542 C CA . VAL A 1 74 ? -3.259 -9.400 -1.808 1.00 95.75 74 VAL A CA 1
ATOM 543 C C . VAL A 1 74 ? -4.539 -8.631 -1.480 1.00 95.75 74 VAL A C 1
ATOM 545 O O . VAL A 1 74 ? -4.958 -8.605 -0.322 1.00 95.75 74 VAL A O 1
ATOM 548 N N . CYS A 1 75 ? -5.198 -8.039 -2.480 1.00 95.50 75 CYS A N 1
ATOM 549 C CA . CYS A 1 75 ? -6.458 -7.306 -2.348 1.00 95.50 75 CYS A CA 1
ATOM 550 C C . CYS A 1 75 ? -7.671 -8.244 -2.233 1.00 95.50 75 CYS A C 1
ATOM 552 O O . CYS A 1 75 ? -8.634 -8.159 -2.994 1.00 95.50 75 CYS A O 1
ATOM 554 N N . VAL A 1 76 ? -7.638 -9.126 -1.236 1.00 94.19 76 VAL A N 1
ATOM 555 C CA . VAL A 1 76 ? -8.707 -10.075 -0.911 1.00 94.19 76 VAL A CA 1
ATOM 556 C C . VAL A 1 76 ? -9.173 -9.896 0.532 1.00 94.19 76 VAL A C 1
ATOM 558 O O . VAL A 1 76 ? -8.483 -9.314 1.372 1.00 94.19 76 VAL A O 1
ATOM 561 N N . LEU A 1 77 ? -10.364 -10.408 0.847 1.00 91.69 77 LEU A N 1
ATOM 562 C CA . LEU A 1 77 ? -10.823 -10.446 2.233 1.00 91.69 77 LEU A CA 1
ATOM 563 C C . LEU A 1 77 ? -10.056 -11.513 3.028 1.00 91.69 77 LEU A C 1
ATOM 565 O O . LEU A 1 77 ? -9.796 -12.599 2.505 1.00 91.69 77 LEU A O 1
ATOM 569 N N . PRO A 1 78 ? -9.739 -11.249 4.309 1.00 85.56 78 PRO A N 1
ATOM 570 C CA . PRO A 1 78 ? -9.029 -12.206 5.144 1.00 85.56 78 PRO A CA 1
ATOM 571 C C . PRO A 1 78 ? -9.831 -13.515 5.277 1.00 85.56 78 PRO A C 1
ATOM 573 O O . PRO A 1 78 ? -10.995 -13.486 5.697 1.00 85.56 78 PRO A O 1
ATOM 576 N N . PRO A 1 79 ? -9.232 -14.679 4.968 1.00 81.50 79 PRO A N 1
ATOM 577 C CA . PRO A 1 79 ? -9.952 -15.944 4.949 1.00 81.50 79 PRO A CA 1
ATOM 578 C C . PRO A 1 79 ? -10.453 -16.310 6.349 1.00 81.50 79 PRO A C 1
ATOM 580 O O . PRO A 1 79 ? -9.737 -16.194 7.344 1.00 81.50 79 PRO A O 1
ATOM 583 N N . GLY A 1 80 ? -11.711 -16.746 6.433 1.00 76.75 80 GLY A N 1
ATOM 584 C CA . GLY A 1 80 ? -12.322 -17.215 7.681 1.00 76.75 80 GLY A CA 1
ATOM 585 C C . GLY A 1 80 ? -12.586 -16.133 8.736 1.00 76.75 80 GLY A C 1
ATOM 586 O O . GLY A 1 80 ? -13.131 -16.449 9.794 1.00 76.75 80 GLY A O 1
ATOM 587 N N . LYS A 1 81 ? -12.257 -14.861 8.472 1.00 76.75 81 LYS A N 1
ATOM 588 C CA . LYS A 1 81 ? -12.589 -13.743 9.362 1.00 76.75 81 LYS A CA 1
ATOM 589 C C . LYS A 1 81 ? -13.802 -12.997 8.835 1.00 76.75 81 LYS A C 1
ATOM 591 O O . LYS A 1 81 ? -13.808 -12.495 7.716 1.00 76.75 81 LYS A O 1
ATOM 596 N N . LYS A 1 82 ? -14.833 -12.901 9.675 1.00 75.31 82 LYS A N 1
ATOM 597 C CA . LYS A 1 82 ? -15.967 -12.026 9.380 1.00 75.31 82 LYS A CA 1
ATOM 598 C C . LYS A 1 82 ? -15.487 -10.572 9.410 1.00 75.31 82 LYS A C 1
ATOM 600 O O . LYS A 1 82 ? -14.744 -10.227 10.333 1.00 75.31 82 LYS A O 1
ATOM 605 N N . PRO A 1 83 ? -15.906 -9.739 8.444 1.00 75.19 83 PRO A N 1
ATOM 606 C CA . PRO A 1 83 ? -15.630 -8.314 8.491 1.00 75.19 83 PRO A CA 1
ATOM 607 C C . PRO A 1 83 ? -16.183 -7.703 9.783 1.00 75.19 83 PRO A C 1
ATOM 609 O O . PRO A 1 83 ? -17.144 -8.212 10.374 1.00 75.19 83 PRO A O 1
ATOM 612 N N . GLU A 1 84 ? -15.560 -6.617 10.232 1.00 85.06 84 GLU A N 1
ATOM 613 C CA . GLU A 1 84 ? -16.042 -5.862 11.388 1.00 85.06 84 GLU A CA 1
ATOM 614 C C . GLU A 1 84 ? -17.489 -5.397 11.193 1.00 85.06 84 GLU A C 1
ATOM 616 O O . GLU A 1 84 ? -17.965 -5.219 10.085 1.00 85.06 84 GLU A O 1
ATOM 621 N N . LYS A 1 85 ? -18.243 -5.166 12.265 1.00 84.38 85 LYS A N 1
ATOM 622 C CA . LYS A 1 85 ? -19.645 -4.719 12.091 1.00 84.38 85 LYS A CA 1
ATOM 623 C C . LYS A 1 85 ? -19.783 -3.219 11.855 1.00 84.38 85 LYS A C 1
ATOM 625 O O . LYS A 1 85 ? -20.852 -2.748 11.481 1.00 84.38 85 LYS A O 1
ATOM 630 N N . SER A 1 86 ? -18.729 -2.463 12.131 1.00 91.44 86 SER A N 1
ATOM 631 C CA . SER A 1 86 ? -18.735 -1.005 12.073 1.00 91.44 86 SER A CA 1
ATOM 632 C C . SER A 1 86 ? -17.573 -0.509 11.236 1.00 91.44 86 SER A C 1
ATOM 634 O O . SER A 1 86 ? -16.431 -0.904 11.488 1.00 91.44 86 SER A O 1
ATOM 636 N N . LEU A 1 87 ? -17.871 0.413 10.322 1.00 91.38 87 LEU A N 1
ATOM 637 C CA . LEU A 1 87 ? -16.882 1.060 9.467 1.00 91.38 87 LEU A CA 1
ATOM 638 C C . LEU A 1 87 ? -15.757 1.705 10.284 1.00 91.38 87 LEU A C 1
ATOM 640 O O . LEU A 1 87 ? -14.591 1.492 9.978 1.00 91.38 87 LEU A O 1
ATOM 644 N N . ASP A 1 88 ? -16.090 2.394 11.379 1.00 93.00 88 ASP A N 1
ATOM 645 C CA . ASP A 1 88 ? -15.091 3.050 12.228 1.00 93.00 88 ASP A CA 1
ATOM 646 C C . ASP A 1 88 ? -14.072 2.064 12.805 1.00 93.00 88 ASP A C 1
ATOM 648 O O . ASP A 1 88 ? -12.879 2.348 12.806 1.00 93.00 88 ASP A O 1
ATOM 652 N N . LYS A 1 89 ? -14.508 0.874 13.243 1.00 93.94 89 LYS A N 1
ATOM 653 C CA . LYS A 1 89 ? -13.581 -0.165 13.728 1.00 93.94 89 LYS A CA 1
ATOM 654 C C . LYS A 1 89 ? -12.767 -0.782 12.598 1.00 93.94 89 LYS A C 1
ATOM 656 O O . LYS A 1 89 ? -11.569 -0.990 12.775 1.00 93.94 89 LYS A O 1
ATOM 661 N N . ALA A 1 90 ? -13.397 -1.041 11.449 1.00 93.12 90 ALA A N 1
ATOM 662 C CA . ALA A 1 90 ? -12.705 -1.563 10.273 1.00 93.12 90 ALA A CA 1
ATOM 663 C C . ALA A 1 90 ? -11.583 -0.607 9.830 1.00 93.12 90 ALA A C 1
ATOM 665 O O . ALA A 1 90 ? -10.446 -1.028 9.638 1.00 93.12 90 ALA A O 1
ATOM 666 N N . CYS A 1 91 ? -11.876 0.692 9.753 1.00 95.38 91 CYS A N 1
ATOM 667 C CA . CYS A 1 91 ? -10.917 1.714 9.347 1.00 95.38 91 CYS A CA 1
ATOM 668 C C . CYS A 1 91 ? -9.912 2.080 10.446 1.00 95.38 91 CYS A C 1
ATOM 670 O O . CYS A 1 91 ? -8.755 2.351 10.133 1.00 95.38 91 CYS A O 1
ATOM 672 N N . ALA A 1 92 ? -10.279 2.025 11.729 1.00 96.56 92 ALA A N 1
ATOM 673 C CA . ALA A 1 92 ? -9.325 2.212 12.825 1.00 96.56 92 ALA A CA 1
ATOM 674 C C . ALA A 1 92 ? -8.222 1.141 12.820 1.00 96.56 92 ALA A C 1
ATOM 676 O O . ALA A 1 92 ? -7.083 1.435 13.182 1.00 96.56 92 ALA A O 1
ATOM 677 N N . ALA A 1 93 ? -8.530 -0.080 12.369 1.00 96.12 93 ALA A N 1
ATOM 678 C CA . ALA A 1 93 ? -7.551 -1.157 12.238 1.00 96.12 93 ALA A CA 1
ATOM 679 C C . ALA A 1 93 ? -6.534 -0.931 11.100 1.00 96.12 93 ALA A C 1
ATOM 681 O O . ALA A 1 93 ? -5.438 -1.496 11.150 1.00 96.12 93 ALA A O 1
ATOM 682 N N . VAL A 1 94 ? -6.850 -0.076 10.117 1.00 96.88 94 VAL A N 1
ATOM 683 C CA . VAL A 1 94 ? -5.949 0.243 8.996 1.00 96.88 94 VAL A CA 1
ATOM 684 C C . VAL A 1 94 ? -4.696 0.969 9.476 1.00 96.88 94 VAL A C 1
ATOM 686 O O . VAL A 1 94 ? -3.606 0.648 9.016 1.00 96.88 94 VAL A O 1
ATOM 689 N N . GLY A 1 95 ? -4.808 1.902 10.426 1.00 96.94 95 GLY A N 1
ATOM 690 C CA . GLY A 1 95 ? -3.650 2.652 10.928 1.00 96.94 95 GLY A CA 1
ATOM 691 C C . GLY A 1 95 ? -2.542 1.742 11.483 1.00 96.94 95 GLY A C 1
ATOM 692 O O . GLY A 1 95 ? -1.415 1.779 10.991 1.00 96.94 95 GLY A O 1
ATOM 693 N N . PRO A 1 96 ? -2.836 0.864 12.457 1.00 97.94 96 PRO A N 1
ATOM 694 C CA . PRO A 1 96 ? -1.865 -0.109 12.949 1.00 97.94 96 PRO A CA 1
ATOM 695 C C . PRO A 1 96 ? -1.326 -1.056 11.868 1.00 97.94 96 PRO A C 1
ATOM 697 O O . PRO A 1 96 ? -0.157 -1.426 11.935 1.00 97.94 96 PRO A O 1
ATOM 700 N N . ALA A 1 97 ? -2.143 -1.460 10.889 1.00 97.88 97 ALA A N 1
ATOM 701 C CA . ALA A 1 97 ? -1.676 -2.286 9.770 1.00 97.88 97 ALA A CA 1
ATOM 702 C C . ALA A 1 97 ? -0.674 -1.531 8.883 1.00 97.88 97 ALA A C 1
ATOM 704 O O . ALA A 1 97 ? 0.370 -2.071 8.530 1.00 97.88 97 ALA A O 1
ATOM 705 N N . TYR A 1 98 ? -0.937 -0.253 8.610 1.00 97.25 98 TYR A N 1
ATOM 706 C CA . TYR A 1 98 ? -0.031 0.622 7.871 1.00 97.25 98 TYR A CA 1
ATOM 707 C C . TYR A 1 98 ? 1.300 0.816 8.608 1.00 97.25 98 TYR A C 1
ATOM 709 O O . TYR A 1 98 ? 2.364 0.688 8.013 1.00 97.25 98 TYR A O 1
ATOM 717 N N . ASP A 1 99 ? 1.266 1.051 9.923 1.00 97.88 99 ASP A N 1
ATOM 718 C CA . ASP A 1 99 ? 2.486 1.156 10.736 1.00 97.88 99 ASP A CA 1
ATOM 719 C C . ASP A 1 99 ? 3.314 -0.136 10.702 1.00 97.88 99 ASP A C 1
ATOM 721 O O . ASP A 1 99 ? 4.535 -0.086 10.544 1.00 97.88 99 ASP A O 1
ATOM 725 N N . ARG A 1 100 ? 2.661 -1.304 10.796 1.00 98.19 100 ARG A N 1
ATOM 726 C CA . ARG A 1 100 ? 3.336 -2.606 10.669 1.00 98.19 100 ARG A CA 1
ATOM 727 C C . ARG A 1 100 ? 3.968 -2.793 9.297 1.00 98.19 100 ARG A C 1
ATOM 729 O O . ARG A 1 100 ? 5.107 -3.244 9.229 1.00 98.19 100 ARG A O 1
ATOM 736 N N . PHE A 1 101 ? 3.258 -2.433 8.233 1.00 97.69 101 PHE A N 1
ATOM 737 C CA . PHE A 1 101 ? 3.784 -2.484 6.873 1.00 97.69 101 PHE A CA 1
ATOM 738 C C . PHE A 1 101 ? 5.060 -1.644 6.748 1.00 97.69 101 PHE A C 1
ATOM 740 O O . PHE A 1 101 ? 6.091 -2.146 6.301 1.00 97.69 101 PHE A O 1
ATOM 747 N N . MET A 1 102 ? 5.027 -0.393 7.222 1.00 96.94 102 MET A N 1
ATOM 748 C CA . MET A 1 102 ? 6.183 0.503 7.146 1.00 96.94 102 MET A CA 1
ATOM 749 C C . MET A 1 102 ? 7.379 -0.054 7.927 1.00 96.94 102 MET A C 1
ATOM 751 O O . MET A 1 102 ? 8.497 -0.099 7.422 1.00 96.94 102 MET A O 1
ATOM 755 N N . LYS A 1 103 ? 7.142 -0.564 9.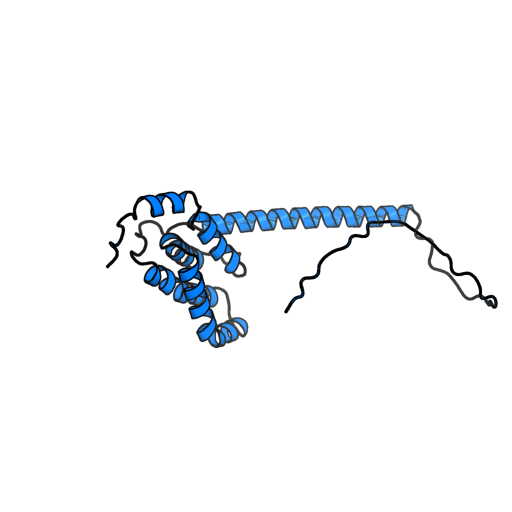136 1.00 96.94 103 LYS A N 1
ATOM 756 C CA . LYS A 1 103 ? 8.185 -1.185 9.966 1.00 96.94 103 LYS A CA 1
ATOM 757 C C . LYS A 1 103 ? 8.748 -2.482 9.394 1.00 96.94 103 LYS A C 1
ATOM 759 O O . LYS A 1 103 ? 9.869 -2.845 9.727 1.00 96.94 103 LYS A O 1
ATOM 764 N N . ARG A 1 104 ? 7.975 -3.204 8.580 1.00 97.25 104 ARG A N 1
ATOM 765 C CA . ARG A 1 104 ? 8.401 -4.474 7.980 1.00 97.25 104 ARG A CA 1
ATOM 766 C C . ARG A 1 104 ? 9.392 -4.270 6.837 1.00 97.25 104 ARG A C 1
ATOM 768 O O . ARG A 1 104 ? 10.259 -5.118 6.649 1.00 97.25 104 ARG A O 1
ATOM 775 N N . PHE A 1 105 ? 9.243 -3.192 6.069 1.00 95.81 105 PHE A N 1
ATOM 776 C CA . PHE A 1 105 ? 9.987 -3.001 4.819 1.00 95.81 105 PHE A CA 1
ATOM 777 C C . PHE A 1 105 ? 10.992 -1.851 4.827 1.00 95.81 105 PHE A C 1
ATOM 779 O O . PHE A 1 105 ? 11.822 -1.780 3.918 1.00 95.81 105 PHE A O 1
ATOM 786 N N . TYR A 1 106 ? 10.935 -0.966 5.823 1.00 95.19 106 TYR A N 1
ATOM 787 C CA . TYR A 1 106 ? 11.836 0.175 5.933 1.00 95.19 106 TYR A CA 1
ATOM 788 C C . TYR A 1 106 ? 12.682 0.110 7.201 1.00 95.19 106 TYR A C 1
ATOM 790 O O . TYR A 1 106 ? 12.238 -0.330 8.257 1.00 95.19 106 TYR A O 1
ATOM 798 N N . GLU A 1 107 ? 13.902 0.623 7.089 1.00 96.12 107 GLU A N 1
ATOM 799 C CA . GLU A 1 107 ? 14.892 0.688 8.160 1.00 96.12 107 GLU A CA 1
ATOM 800 C C . GLU A 1 107 ? 15.647 2.028 8.123 1.00 96.12 107 GLU A C 1
ATOM 802 O O . GLU A 1 107 ? 15.410 2.876 7.254 1.00 96.12 107 GLU A O 1
ATOM 807 N N . GLY A 1 108 ? 16.537 2.241 9.095 1.00 96.81 108 GLY A N 1
ATOM 808 C CA . GLY A 1 108 ? 17.425 3.403 9.143 1.00 96.81 108 GLY A CA 1
ATOM 809 C C . GLY A 1 108 ? 16.693 4.749 9.120 1.00 96.81 108 GLY A C 1
ATOM 810 O O . GLY A 1 108 ? 15.691 4.949 9.809 1.00 96.81 108 GLY A O 1
ATOM 811 N N . GLU A 1 109 ? 17.205 5.687 8.321 1.00 96.88 109 GLU A N 1
ATOM 812 C CA . GLU A 1 109 ? 16.673 7.053 8.225 1.00 96.88 109 GLU A CA 1
ATOM 813 C C . GLU A 1 109 ? 15.217 7.083 7.732 1.00 96.88 109 GLU A C 1
ATOM 815 O O . GLU A 1 109 ? 14.415 7.888 8.205 1.00 96.88 109 GLU A O 1
ATOM 820 N N . THR A 1 110 ? 14.845 6.184 6.818 1.00 94.75 110 THR A N 1
ATOM 821 C CA . THR A 1 110 ? 13.477 6.106 6.288 1.00 94.75 110 THR A CA 1
ATOM 822 C C . THR A 1 110 ? 12.493 5.694 7.376 1.00 94.75 110 THR A C 1
ATOM 824 O O . THR A 1 110 ? 11.444 6.323 7.528 1.00 94.75 110 THR A O 1
ATOM 827 N N . LEU A 1 111 ? 12.856 4.698 8.192 1.00 96.56 111 LEU A N 1
ATOM 828 C CA . LEU A 1 111 ? 12.035 4.306 9.333 1.00 96.56 111 LEU A CA 1
ATOM 829 C C . LEU A 1 111 ? 11.985 5.410 10.396 1.00 96.56 111 LEU A C 1
ATOM 831 O O . LEU A 1 111 ? 10.916 5.687 10.927 1.00 96.56 111 LEU A O 1
ATOM 835 N N . ALA A 1 112 ? 13.094 6.102 10.665 1.00 97.94 112 ALA A N 1
ATOM 836 C CA . ALA A 1 112 ? 13.113 7.221 11.611 1.00 97.94 112 ALA A CA 1
ATOM 837 C C . ALA A 1 112 ? 12.197 8.384 11.171 1.00 97.94 112 ALA A C 1
ATOM 839 O O . ALA A 1 112 ? 11.483 8.970 11.994 1.00 97.94 112 ALA A O 1
ATOM 840 N N . LYS A 1 113 ? 12.162 8.694 9.867 1.00 97.00 113 LYS A N 1
ATOM 841 C CA . LYS A 1 113 ? 11.228 9.675 9.286 1.00 97.00 113 LYS A CA 1
ATOM 842 C C . LYS A 1 113 ? 9.781 9.217 9.419 1.00 97.00 113 LYS A C 1
ATOM 844 O O . LYS A 1 113 ? 8.933 10.017 9.811 1.00 97.00 113 LYS A O 1
ATOM 849 N N . TRP A 1 114 ? 9.503 7.943 9.139 1.00 96.50 114 TRP A N 1
ATOM 850 C CA . TRP A 1 114 ? 8.181 7.361 9.357 1.00 96.50 114 TRP A CA 1
ATOM 851 C C . TRP A 1 114 ? 7.749 7.486 10.822 1.00 96.50 114 TRP A C 1
ATOM 853 O O . TRP A 1 114 ? 6.691 8.043 11.099 1.00 96.50 114 TRP A O 1
ATOM 863 N N . GLU A 1 115 ? 8.586 7.050 11.762 1.00 97.75 115 GLU A N 1
ATOM 864 C CA . GLU A 1 115 ? 8.323 7.110 13.204 1.00 97.75 115 GLU A CA 1
ATOM 865 C C . GLU A 1 115 ? 8.024 8.533 13.692 1.00 97.75 115 GLU A C 1
ATOM 867 O O . GLU A 1 115 ? 7.149 8.726 14.535 1.00 97.75 115 GLU A O 1
ATOM 872 N N . SER A 1 116 ? 8.687 9.536 13.114 1.00 97.44 116 SER A N 1
ATOM 873 C CA . SER A 1 116 ? 8.436 10.947 13.429 1.00 97.44 116 SER A CA 1
ATOM 874 C C . SER A 1 116 ? 7.138 11.479 12.802 1.00 97.44 116 SER A C 1
ATOM 876 O O . SER A 1 116 ? 6.455 12.310 13.397 1.00 97.44 116 SER A O 1
ATOM 878 N N . ALA A 1 117 ? 6.766 11.006 11.607 1.00 96.00 117 ALA A N 1
ATOM 879 C CA . ALA A 1 117 ? 5.603 11.496 10.859 1.00 96.00 117 ALA A CA 1
ATOM 880 C C . ALA A 1 117 ? 4.297 10.730 11.147 1.00 96.00 117 ALA A C 1
ATOM 882 O O . ALA A 1 117 ? 3.201 11.254 10.909 1.00 96.00 117 ALA A O 1
ATOM 883 N N . LYS A 1 118 ? 4.378 9.495 11.658 1.00 95.69 118 LYS A N 1
ATOM 884 C CA . LYS A 1 118 ? 3.229 8.582 11.776 1.00 95.69 118 LYS A CA 1
ATOM 885 C C . LYS A 1 118 ? 2.095 9.122 12.643 1.00 95.69 118 LYS A C 1
ATOM 887 O O . LYS A 1 118 ? 0.939 8.799 12.386 1.00 95.69 118 LYS A O 1
ATOM 892 N N . GLY A 1 119 ? 2.399 9.995 13.609 1.00 96.81 119 GLY A N 1
ATOM 893 C CA . GLY A 1 119 ? 1.395 10.666 14.440 1.00 96.81 119 GLY A CA 1
ATOM 894 C C . GLY A 1 119 ? 0.395 11.505 13.636 1.00 96.81 119 GLY A C 1
ATOM 895 O O . GLY A 1 119 ? -0.744 11.655 14.060 1.00 96.81 119 GLY A O 1
ATOM 896 N N . THR A 1 120 ? 0.788 11.992 12.454 1.00 95.88 120 THR A N 1
ATOM 897 C CA . THR A 1 120 ? -0.108 12.702 11.522 1.00 95.88 120 THR A CA 1
ATOM 898 C C . THR A 1 120 ? -0.558 11.801 10.370 1.00 95.88 120 THR A C 1
ATOM 900 O O . THR A 1 120 ? -1.719 11.850 9.970 1.00 95.88 120 THR A O 1
ATOM 903 N N . GLN A 1 121 ? 0.326 10.938 9.855 1.00 94.56 121 GLN A N 1
ATOM 904 C CA . GLN A 1 121 ? 0.015 10.080 8.704 1.00 94.56 121 GLN A CA 1
ATOM 905 C C . GLN A 1 121 ? -1.046 9.019 9.021 1.00 94.56 121 GLN A C 1
ATOM 907 O O . GLN A 1 121 ? -1.986 8.838 8.248 1.00 94.56 121 GLN A O 1
ATOM 912 N N . LEU A 1 122 ? -0.953 8.348 10.173 1.00 97.12 122 LEU A N 1
ATOM 913 C CA . LEU A 1 122 ? -1.891 7.280 10.527 1.00 97.12 122 LEU A CA 1
ATOM 914 C C . LEU A 1 122 ? -3.334 7.786 10.683 1.00 97.12 122 LEU A C 1
ATOM 916 O O . LEU A 1 122 ? -4.224 7.181 10.080 1.00 97.12 122 LEU A O 1
ATOM 920 N N . PRO A 1 123 ? -3.608 8.903 11.392 1.00 97.19 123 PRO A N 1
ATOM 921 C CA . PRO A 1 123 ? -4.950 9.480 11.415 1.00 97.19 123 PRO A CA 1
ATOM 922 C C . PRO A 1 123 ? -5.487 9.859 10.033 1.00 97.19 123 PRO A C 1
ATOM 924 O O . PRO A 1 123 ? -6.675 9.672 9.782 1.00 97.19 123 PRO A O 1
ATOM 927 N N . MET A 1 124 ? -4.641 10.360 9.123 1.00 95.31 124 MET A N 1
ATOM 928 C CA . MET A 1 124 ? -5.075 10.698 7.762 1.00 95.31 124 MET A CA 1
ATOM 929 C C . MET A 1 124 ? -5.485 9.457 6.969 1.00 95.31 124 MET A C 1
ATOM 931 O O . MET A 1 124 ? -6.534 9.475 6.328 1.00 95.31 124 MET A O 1
ATOM 935 N N . VAL A 1 125 ? -4.717 8.368 7.053 1.00 94.81 125 VAL A N 1
ATOM 936 C CA . VAL A 1 125 ? -5.065 7.095 6.402 1.00 94.81 125 VAL A CA 1
ATOM 937 C C . VAL A 1 125 ? -6.374 6.532 6.964 1.00 94.81 125 VAL A C 1
ATOM 939 O O . VAL A 1 125 ? -7.252 6.132 6.197 1.00 94.81 125 VAL A O 1
ATOM 942 N N . ILE A 1 126 ? -6.550 6.556 8.290 1.00 96.00 126 ILE A N 1
ATOM 943 C CA . ILE A 1 126 ? -7.798 6.123 8.938 1.00 96.00 126 ILE A CA 1
ATOM 944 C C . ILE A 1 126 ? -8.972 6.980 8.448 1.00 96.00 126 ILE A C 1
ATOM 946 O O . ILE A 1 126 ? -9.990 6.440 8.021 1.00 96.00 126 ILE A O 1
ATOM 950 N N . ALA A 1 127 ? -8.825 8.307 8.451 1.00 95.12 127 ALA A N 1
ATOM 951 C CA . ALA A 1 127 ? -9.871 9.221 8.004 1.00 95.12 127 ALA A CA 1
ATOM 952 C C . ALA A 1 127 ? -10.213 9.029 6.521 1.00 95.12 127 ALA A C 1
ATOM 954 O O . ALA A 1 127 ? -11.384 9.109 6.146 1.00 95.12 127 ALA A O 1
ATOM 955 N N . GLN A 1 128 ? -9.214 8.765 5.679 1.00 92.44 128 GLN A N 1
ATOM 956 C CA . GLN A 1 128 ? -9.425 8.476 4.267 1.00 92.44 128 GLN A CA 1
ATOM 957 C C . GLN A 1 128 ? -10.236 7.191 4.088 1.00 92.44 128 GLN A C 1
ATOM 959 O O . GLN A 1 128 ? -11.217 7.202 3.342 1.00 92.44 128 GLN A O 1
ATOM 964 N N . CYS A 1 129 ? -9.890 6.122 4.813 1.00 94.12 129 CYS A N 1
ATOM 965 C CA . CYS A 1 129 ? -10.689 4.900 4.840 1.00 94.12 129 CYS A CA 1
ATOM 966 C C . CYS A 1 129 ? -12.131 5.224 5.249 1.00 94.12 129 CYS A C 1
ATOM 968 O O . CYS A 1 129 ? -13.047 5.004 4.466 1.00 94.12 129 CYS A O 1
ATOM 970 N N . THR A 1 130 ? -12.349 5.868 6.398 1.00 93.56 130 THR A N 1
ATOM 971 C CA . THR A 1 130 ? -13.705 6.159 6.895 1.00 93.56 130 THR A CA 1
ATOM 972 C C . THR A 1 130 ? -14.553 6.960 5.900 1.00 93.56 130 THR A C 1
ATOM 974 O O . THR A 1 130 ? -15.763 6.768 5.834 1.00 93.56 130 THR A O 1
ATOM 977 N N . LYS A 1 131 ? -13.943 7.846 5.102 1.00 89.69 131 LYS A N 1
ATOM 978 C CA . LYS A 1 131 ? -14.655 8.664 4.106 1.00 89.69 131 LYS A CA 1
ATOM 979 C C . LYS A 1 131 ? -14.992 7.939 2.803 1.00 89.69 131 LYS A C 1
ATOM 981 O O . LYS A 1 131 ? -15.915 8.365 2.117 1.00 89.69 131 LYS A O 1
ATOM 986 N N . THR A 1 132 ? -14.215 6.932 2.413 1.00 82.12 132 THR A N 1
ATOM 987 C CA . THR A 1 132 ? -14.242 6.389 1.038 1.00 82.12 132 THR A CA 1
ATOM 988 C C . THR A 1 132 ? -14.467 4.885 0.957 1.00 82.12 132 THR A C 1
ATOM 990 O O . THR A 1 132 ? -14.700 4.354 -0.127 1.00 82.12 132 THR A O 1
ATOM 993 N N . ALA A 1 133 ? -14.415 4.199 2.094 1.00 85.31 133 ALA A N 1
ATOM 994 C CA . ALA A 1 133 ? -14.406 2.751 2.188 1.00 85.31 133 ALA A CA 1
ATOM 995 C C . ALA A 1 133 ? -15.745 2.183 2.678 1.00 85.31 133 ALA A C 1
ATOM 997 O O . ALA A 1 133 ? -16.583 2.874 3.258 1.00 85.31 133 ALA A O 1
ATOM 998 N N . SER A 1 134 ? -15.903 0.875 2.490 1.00 90.75 134 SER A N 1
ATOM 999 C CA . SER A 1 134 ? -16.832 0.044 3.249 1.00 90.75 134 SER A CA 1
ATOM 1000 C C . SER A 1 134 ? -16.081 -0.725 4.345 1.00 90.75 134 SER A C 1
ATOM 1002 O O . SER A 1 134 ? -14.853 -0.655 4.466 1.00 90.75 134 SER A O 1
ATOM 1004 N N . VAL A 1 135 ? -16.817 -1.496 5.145 1.00 93.31 135 VAL A N 1
ATOM 1005 C CA . VAL A 1 135 ? -16.222 -2.420 6.115 1.00 93.31 135 VAL A CA 1
ATOM 1006 C C . VAL A 1 135 ? -15.278 -3.407 5.417 1.00 93.31 135 VAL A C 1
ATOM 1008 O O . VAL A 1 135 ? -14.180 -3.673 5.907 1.00 93.31 135 VAL A O 1
ATOM 1011 N N . GLU A 1 136 ? -15.705 -3.946 4.279 1.00 92.88 136 GLU A N 1
ATOM 1012 C CA . GLU A 1 136 ? -14.964 -4.909 3.468 1.00 92.88 136 GLU A CA 1
ATOM 1013 C C . GLU A 1 136 ? -13.673 -4.294 2.932 1.00 92.88 136 GLU A C 1
ATOM 1015 O O . GLU A 1 136 ? -12.624 -4.928 3.005 1.00 92.88 136 GLU A O 1
ATOM 1020 N N . VAL A 1 137 ? -13.717 -3.038 2.482 1.00 94.38 137 VAL A N 1
ATOM 1021 C CA . VAL A 1 137 ? -12.515 -2.300 2.070 1.00 94.38 137 VAL A CA 1
ATOM 1022 C C . VAL A 1 137 ? -11.538 -2.162 3.241 1.00 94.38 137 VAL A C 1
ATOM 1024 O O . VAL A 1 137 ? -10.359 -2.459 3.075 1.00 94.38 137 VAL A O 1
ATOM 1027 N N . GLY A 1 138 ? -11.999 -1.778 4.437 1.00 95.06 138 GLY A N 1
ATOM 1028 C CA . GLY A 1 138 ? -11.134 -1.701 5.622 1.00 95.06 138 GLY A CA 1
ATOM 1029 C C . GLY A 1 138 ? -10.486 -3.049 5.966 1.00 95.06 138 GLY A C 1
ATOM 1030 O O . GLY A 1 138 ? -9.283 -3.118 6.219 1.00 95.06 138 GLY A O 1
ATOM 1031 N N . ALA A 1 139 ? -11.259 -4.137 5.903 1.00 94.69 139 ALA A N 1
ATOM 1032 C CA . ALA A 1 139 ? -10.759 -5.493 6.126 1.00 94.69 139 ALA A CA 1
ATOM 1033 C C . ALA A 1 139 ? -9.748 -5.938 5.054 1.00 94.69 139 ALA A C 1
ATOM 1035 O O . ALA A 1 139 ? -8.725 -6.534 5.398 1.00 94.69 139 ALA A O 1
ATOM 1036 N N . CYS A 1 140 ? -10.009 -5.622 3.782 1.00 96.12 140 CYS A N 1
ATOM 1037 C CA . CYS A 1 140 ? -9.094 -5.870 2.672 1.00 96.12 140 CYS A CA 1
ATOM 1038 C C . CYS A 1 140 ? -7.778 -5.121 2.874 1.00 96.12 140 CYS A C 1
ATOM 1040 O O . CYS A 1 140 ? -6.725 -5.741 2.813 1.00 96.12 140 CYS A O 1
ATOM 1042 N N . ILE A 1 141 ? -7.813 -3.820 3.188 1.00 96.44 141 ILE A N 1
ATOM 1043 C CA . ILE A 1 141 ? -6.594 -3.014 3.356 1.00 96.44 141 ILE A CA 1
ATOM 1044 C C . ILE A 1 141 ? -5.714 -3.593 4.467 1.00 96.44 141 ILE A C 1
ATOM 1046 O O . ILE A 1 141 ? -4.509 -3.741 4.280 1.00 96.44 141 ILE A O 1
ATOM 1050 N N . VAL A 1 142 ? -6.304 -3.954 5.612 1.00 96.69 142 VAL A N 1
ATOM 1051 C CA . VAL A 1 142 ? -5.557 -4.582 6.714 1.00 96.69 142 VAL A CA 1
ATOM 1052 C C . VAL A 1 142 ? -4.902 -5.883 6.255 1.00 96.69 142 VAL A C 1
ATOM 1054 O O . VAL A 1 142 ? -3.708 -6.075 6.472 1.00 96.69 142 VAL A O 1
ATOM 1057 N N . HIS A 1 143 ? -5.661 -6.761 5.595 1.00 96.50 143 HIS A N 1
ATOM 1058 C CA . HIS A 1 143 ? -5.138 -8.034 5.107 1.00 96.50 143 HIS A CA 1
ATOM 1059 C C . HIS A 1 143 ? -4.035 -7.851 4.060 1.00 96.50 143 HIS A C 1
ATOM 1061 O O . HIS A 1 143 ? -2.991 -8.497 4.149 1.00 96.50 143 HIS A O 1
ATOM 1067 N N . ALA A 1 144 ? -4.249 -6.958 3.099 1.00 97.31 144 ALA A N 1
ATOM 1068 C CA . ALA A 1 144 ? -3.331 -6.703 2.006 1.00 97.31 144 ALA A CA 1
ATOM 1069 C C . ALA A 1 144 ? -2.008 -6.120 2.515 1.00 97.31 144 ALA A C 1
ATOM 1071 O O . ALA A 1 144 ? -0.947 -6.588 2.124 1.00 97.31 144 ALA A O 1
ATOM 1072 N N . LEU A 1 145 ? -2.045 -5.166 3.452 1.00 97.44 145 LEU A N 1
ATOM 1073 C CA . LEU A 1 145 ? -0.833 -4.605 4.059 1.00 97.44 145 LEU A CA 1
ATOM 1074 C C . LEU A 1 145 ? -0.087 -5.630 4.929 1.00 97.44 145 LEU A C 1
ATOM 1076 O O . LEU A 1 145 ? 1.140 -5.682 4.904 1.00 97.44 145 LEU A O 1
ATOM 1080 N N . ASP A 1 146 ? -0.799 -6.481 5.670 1.00 96.31 146 ASP A N 1
ATOM 1081 C CA . ASP A 1 146 ? -0.153 -7.522 6.480 1.00 96.31 146 ASP A CA 1
ATOM 1082 C C . ASP A 1 146 ? 0.449 -8.653 5.611 1.00 96.31 146 ASP A C 1
ATOM 1084 O O . ASP A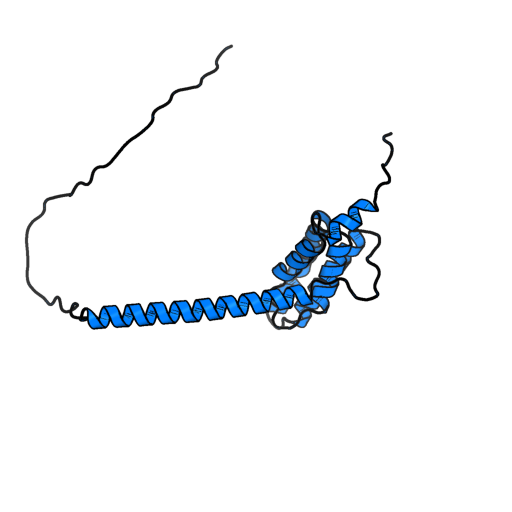 1 146 ? 1.444 -9.271 6.001 1.00 96.31 146 ASP A O 1
ATOM 1088 N N . SER A 1 147 ? -0.119 -8.925 4.430 1.00 95.81 147 SER A N 1
ATOM 1089 C CA . SER A 1 147 ? 0.302 -10.015 3.528 1.00 95.81 147 SER A CA 1
ATOM 1090 C C . SER A 1 147 ?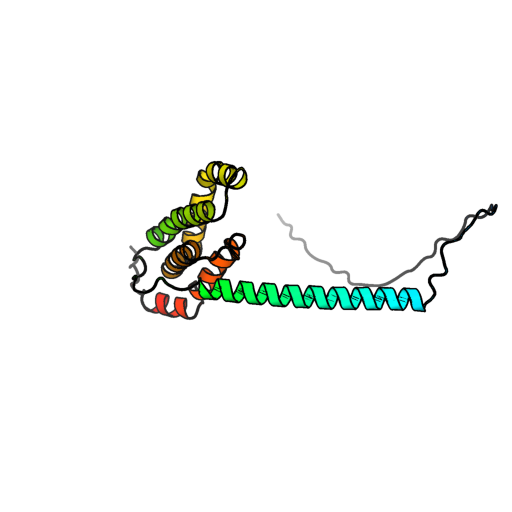 1.190 -9.581 2.360 1.00 95.81 1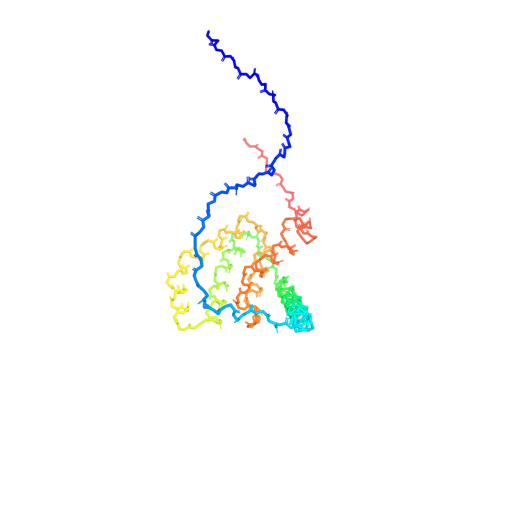47 SER A C 1
ATOM 1092 O O . SER A 1 147 ? 1.790 -10.448 1.724 1.00 95.81 147 SER A O 1
ATOM 1094 N N . ALA A 1 148 ? 1.318 -8.275 2.107 1.00 96.75 148 ALA A N 1
ATOM 1095 C CA . ALA A 1 148 ? 2.094 -7.733 0.999 1.00 96.75 148 ALA A CA 1
ATOM 1096 C C . ALA A 1 148 ? 3.519 -8.313 0.963 1.00 96.75 148 ALA A C 1
ATOM 1098 O O . ALA A 1 148 ? 4.174 -8.406 2.009 1.00 96.75 148 ALA A O 1
ATOM 1099 N N . PRO A 1 149 ? 4.016 -8.711 -0.219 1.00 94.50 149 PRO A N 1
ATOM 1100 C CA . PRO A 1 149 ? 5.394 -9.132 -0.386 1.00 94.50 149 PRO A CA 1
ATOM 1101 C C . PRO A 1 149 ? 6.310 -7.901 -0.553 1.00 94.50 149 PRO A C 1
ATOM 1103 O O . PRO A 1 149 ? 5.842 -6.774 -0.736 1.00 94.50 149 PRO A O 1
ATOM 1106 N N . VAL A 1 150 ? 7.629 -8.096 -0.454 1.00 93.94 150 VAL A N 1
ATOM 1107 C CA . VAL A 1 150 ? 8.617 -6.994 -0.430 1.00 93.94 150 VAL A CA 1
ATOM 1108 C C . VAL A 1 150 ? 8.627 -6.168 -1.717 1.00 93.94 150 VAL A C 1
ATOM 1110 O O . VAL A 1 150 ? 8.947 -4.980 -1.697 1.00 93.94 150 VAL A O 1
ATOM 1113 N N . GLU A 1 151 ? 8.230 -6.776 -2.828 1.00 92.56 151 GLU A N 1
ATOM 1114 C CA . GLU A 1 151 ? 8.117 -6.161 -4.146 1.00 92.56 151 GLU A CA 1
ATOM 1115 C C . GLU A 1 151 ? 7.078 -5.037 -4.168 1.00 92.56 151 GLU A C 1
ATOM 1117 O O . GLU A 1 151 ? 7.221 -4.113 -4.963 1.00 92.56 151 GLU A O 1
ATOM 1122 N N . LEU A 1 152 ? 6.083 -5.080 -3.273 1.00 95.12 152 LEU A N 1
ATOM 1123 C CA . LEU A 1 152 ? 5.034 -4.065 -3.160 1.00 95.12 152 LEU A CA 1
ATOM 1124 C C . LEU A 1 152 ? 5.319 -3.011 -2.084 1.00 95.12 152 LEU A C 1
ATOM 1126 O O . LEU A 1 152 ? 4.431 -2.228 -1.742 1.00 95.12 152 LEU A O 1
ATOM 1130 N N . LYS A 1 153 ? 6.536 -2.962 -1.523 1.00 94.62 153 LYS A N 1
ATOM 1131 C CA . LYS A 1 153 ? 6.850 -2.042 -0.419 1.00 94.62 153 LYS A CA 1
ATOM 1132 C C . LYS A 1 153 ? 6.591 -0.567 -0.759 1.00 94.62 153 LYS A C 1
ATOM 1134 O O . LYS A 1 153 ? 6.153 0.174 0.110 1.00 94.62 153 LYS A O 1
ATOM 1139 N N . GLU A 1 154 ? 6.785 -0.159 -2.015 1.00 94.81 154 GLU A N 1
ATOM 1140 C CA . GLU A 1 154 ? 6.536 1.214 -2.495 1.00 94.81 154 GLU A CA 1
ATOM 1141 C C . GLU A 1 154 ? 5.106 1.415 -3.038 1.00 94.81 154 GLU A C 1
ATOM 1143 O O . GLU A 1 154 ? 4.714 2.527 -3.384 1.00 94.81 154 GLU A O 1
ATOM 1148 N N . ASP A 1 155 ? 4.297 0.354 -3.094 1.00 95.38 155 ASP A N 1
ATOM 1149 C CA . ASP A 1 155 ? 3.000 0.325 -3.779 1.00 95.38 155 ASP A CA 1
ATOM 1150 C C . ASP A 1 155 ? 1.810 0.416 -2.799 1.00 95.38 155 ASP A C 1
ATOM 1152 O O . ASP A 1 155 ? 0.677 0.073 -3.130 1.00 95.38 155 ASP A O 1
ATOM 1156 N N . GLN A 1 156 ? 2.036 0.942 -1.589 1.00 93.69 156 GLN A N 1
ATOM 1157 C CA . GLN A 1 156 ? 1.031 1.106 -0.520 1.00 93.69 156 GLN A CA 1
ATOM 1158 C C . GLN A 1 156 ? -0.266 1.766 -1.017 1.00 93.69 156 GLN A C 1
ATOM 1160 O O . GLN A 1 156 ? -1.371 1.309 -0.727 1.00 93.69 156 GLN A O 1
ATOM 1165 N N . SER A 1 157 ? -0.129 2.843 -1.797 1.00 93.06 157 SER A N 1
ATOM 1166 C CA . SER A 1 157 ? -1.271 3.577 -2.355 1.00 93.06 157 SER A CA 1
ATOM 1167 C C . SER A 1 157 ? -2.037 2.745 -3.384 1.00 93.06 157 SER A C 1
ATOM 1169 O O . SER A 1 157 ? -3.266 2.809 -3.435 1.00 93.06 157 SER A O 1
ATOM 1171 N N . ALA A 1 158 ? -1.324 1.948 -4.183 1.00 95.50 158 ALA A N 1
ATOM 1172 C CA . ALA A 1 158 ? -1.924 1.072 -5.180 1.00 95.50 158 ALA A CA 1
ATOM 1173 C C . ALA A 1 158 ? -2.643 -0.113 -4.517 1.00 95.50 158 ALA A C 1
ATOM 1175 O O . ALA A 1 158 ? -3.749 -0.442 -4.931 1.00 95.50 158 ALA A O 1
ATOM 1176 N N . ILE A 1 159 ? -2.097 -0.667 -3.428 1.00 96.50 159 ILE A N 1
ATOM 1177 C CA . ILE A 1 159 ? -2.769 -1.678 -2.594 1.00 96.50 159 ILE A CA 1
ATOM 1178 C C . ILE A 1 159 ? -4.087 -1.135 -2.028 1.00 96.50 159 ILE A C 1
ATOM 1180 O O . ILE A 1 159 ? -5.136 -1.768 -2.156 1.00 96.50 159 ILE A O 1
ATOM 1184 N N . ILE A 1 160 ? -4.059 0.055 -1.417 1.00 94.62 160 ILE A N 1
ATOM 1185 C CA . ILE A 1 160 ? -5.267 0.674 -0.853 1.00 94.62 160 ILE A CA 1
ATOM 1186 C C . ILE A 1 160 ? -6.311 0.894 -1.947 1.00 94.62 160 ILE A C 1
ATOM 1188 O O . ILE A 1 160 ? -7.488 0.581 -1.752 1.00 94.62 160 ILE A O 1
ATOM 1192 N N . ARG A 1 161 ? -5.886 1.400 -3.110 1.00 93.69 161 ARG A N 1
ATOM 1193 C CA . ARG A 1 161 ? -6.781 1.608 -4.245 1.00 93.69 161 ARG A CA 1
ATOM 1194 C C . ARG A 1 161 ? -7.349 0.295 -4.783 1.00 93.69 161 ARG A C 1
ATOM 1196 O O . ARG A 1 161 ? -8.552 0.235 -4.990 1.00 93.69 161 ARG A O 1
ATOM 1203 N N . GLY A 1 162 ? -6.542 -0.757 -4.899 1.00 94.69 162 GLY A N 1
ATOM 1204 C CA . GLY A 1 162 ? -7.001 -2.086 -5.306 1.00 94.69 162 GLY A CA 1
ATOM 1205 C C . GLY A 1 162 ? -8.098 -2.631 -4.390 1.00 94.69 162 GLY A C 1
ATOM 1206 O O . GLY A 1 162 ? -9.113 -3.129 -4.868 1.00 94.69 162 GLY A O 1
ATOM 1207 N N . CYS A 1 163 ? -7.974 -2.443 -3.072 1.00 95.31 163 CYS A N 1
ATOM 1208 C CA . CYS A 1 163 ? -9.035 -2.812 -2.130 1.00 95.31 163 CYS A CA 1
ATOM 1209 C C . CYS A 1 163 ? -10.320 -1.988 -2.306 1.00 95.31 163 CYS A C 1
ATOM 1211 O O . CYS A 1 163 ? -11.418 -2.533 -2.182 1.00 95.31 163 CYS A O 1
ATOM 1213 N N . ILE A 1 164 ? -10.204 -0.687 -2.593 1.00 92.81 164 ILE A N 1
ATOM 1214 C CA . ILE A 1 164 ? -11.359 0.173 -2.892 1.00 92.81 164 ILE A CA 1
ATOM 1215 C C . ILE A 1 164 ? -12.023 -0.260 -4.202 1.00 92.81 164 ILE A C 1
ATOM 1217 O O . ILE A 1 164 ? -13.243 -0.348 -4.258 1.00 92.81 164 ILE A O 1
ATOM 1221 N N . ASP A 1 165 ? -11.253 -0.573 -5.238 1.00 92.38 165 ASP A N 1
ATOM 1222 C CA . ASP A 1 165 ? -11.802 -0.992 -6.528 1.00 92.38 165 ASP A CA 1
ATOM 1223 C C . ASP A 1 165 ? -12.474 -2.379 -6.420 1.00 92.38 165 ASP A C 1
ATOM 1225 O O . ASP A 1 165 ? -13.530 -2.612 -7.013 1.00 92.38 165 ASP A O 1
ATOM 1229 N N . ALA A 1 166 ? -11.930 -3.283 -5.596 1.00 91.81 166 ALA A N 1
ATOM 1230 C CA . ALA A 1 166 ? -12.467 -4.628 -5.392 1.00 91.81 166 ALA A CA 1
ATOM 1231 C C . ALA A 1 166 ? -13.736 -4.677 -4.517 1.00 91.81 166 ALA A C 1
ATOM 1233 O O . ALA A 1 166 ? -14.630 -5.484 -4.796 1.00 91.81 166 ALA A O 1
ATOM 1234 N N . PHE A 1 167 ? -13.819 -3.838 -3.474 1.00 91.69 167 PHE A N 1
ATOM 1235 C CA . PHE A 1 167 ? -14.860 -3.921 -2.432 1.00 91.69 167 PHE A CA 1
ATOM 1236 C C . PHE A 1 167 ? -15.611 -2.612 -2.157 1.00 91.69 167 PHE A C 1
ATOM 1238 O O . PHE A 1 167 ? -16.551 -2.590 -1.363 1.00 91.69 167 PHE A O 1
ATOM 1245 N N . GLY A 1 168 ? -15.216 -1.510 -2.786 1.00 87.06 168 GLY A N 1
ATOM 1246 C CA . GLY A 1 168 ? -15.802 -0.194 -2.568 1.00 87.06 168 GLY A CA 1
ATOM 1247 C C . GLY A 1 168 ? -17.172 -0.010 -3.223 1.00 87.06 168 GLY A C 1
ATOM 1248 O O . GLY A 1 168 ? -17.683 -0.908 -3.908 1.00 87.06 168 GLY A O 1
ATOM 1249 N N . PRO A 1 169 ? -17.792 1.166 -3.019 1.00 77.25 169 PRO A N 1
ATOM 1250 C CA . PRO A 1 169 ? -19.103 1.484 -3.574 1.00 77.25 169 PRO A CA 1
ATOM 1251 C C . PRO A 1 169 ? -19.076 1.415 -5.108 1.00 77.25 169 PRO A C 1
ATOM 1253 O O . PRO A 1 169 ? -18.363 2.177 -5.752 1.00 77.25 169 PRO A O 1
ATOM 1256 N N . GLY A 1 170 ? -19.851 0.497 -5.692 1.00 75.31 170 GLY A N 1
ATOM 1257 C CA . GLY A 1 170 ? -19.907 0.273 -7.145 1.00 75.31 170 GLY A CA 1
ATOM 1258 C C . GLY A 1 170 ? -19.133 -0.952 -7.644 1.00 75.31 170 GLY A C 1
ATOM 1259 O O . GLY A 1 170 ? -19.291 -1.328 -8.803 1.00 75.31 170 GLY A O 1
ATOM 1260 N N . SER A 1 171 ? -18.362 -1.619 -6.783 1.00 79.31 171 SER A N 1
ATOM 1261 C CA . SER A 1 171 ? -17.782 -2.929 -7.098 1.00 79.31 171 SER A CA 1
ATOM 1262 C C . SER A 1 171 ? -18.850 -4.033 -7.071 1.00 79.31 171 SER A C 1
ATOM 1264 O O . SER A 1 171 ? -19.863 -3.918 -6.375 1.00 79.31 171 SER A O 1
ATOM 1266 N N . ALA A 1 172 ? -18.617 -5.136 -7.792 1.00 71.38 172 ALA A N 1
ATOM 1267 C CA . ALA A 1 172 ? -19.515 -6.297 -7.779 1.00 71.38 172 ALA A CA 1
ATOM 1268 C C . ALA A 1 172 ? -19.721 -6.854 -6.354 1.00 71.38 172 ALA A C 1
ATOM 1270 O O . ALA A 1 172 ? -20.831 -7.244 -5.996 1.00 71.38 172 ALA A O 1
ATOM 1271 N N . HIS A 1 173 ? -18.675 -6.811 -5.522 1.00 66.44 173 HIS A N 1
ATOM 1272 C CA . HIS A 1 173 ? -18.720 -7.218 -4.114 1.00 66.44 173 HIS A CA 1
ATOM 1273 C C . HIS A 1 173 ? -19.386 -6.162 -3.214 1.00 66.44 173 HIS A C 1
ATOM 1275 O O . HIS A 1 173 ? -20.080 -6.501 -2.254 1.00 66.44 173 HIS A O 1
ATOM 1281 N N . GLY A 1 174 ? -19.228 -4.877 -3.537 1.00 58.59 174 GLY A N 1
ATOM 1282 C CA . GLY A 1 174 ? -19.870 -3.770 -2.832 1.00 58.59 174 GLY A CA 1
ATOM 1283 C C . GLY A 1 174 ? -21.381 -3.722 -3.067 1.00 58.59 174 GLY A C 1
ATOM 1284 O O . GLY A 1 174 ? -22.137 -3.476 -2.131 1.00 58.59 174 GLY A O 1
ATOM 1285 N N . ALA A 1 175 ? -21.851 -4.032 -4.280 1.00 56.06 175 ALA A N 1
ATOM 1286 C CA . ALA A 1 175 ? -23.275 -4.031 -4.629 1.00 56.06 175 ALA A CA 1
ATOM 1287 C C . ALA A 1 175 ? -24.106 -5.001 -3.765 1.00 56.06 175 ALA A C 1
ATOM 1289 O O . ALA A 1 175 ? -25.233 -4.682 -3.379 1.00 56.06 175 ALA A O 1
ATOM 1290 N N . THR A 1 176 ? -23.536 -6.150 -3.386 1.00 51.97 176 THR A N 1
ATOM 1291 C CA . THR A 1 176 ? -24.184 -7.113 -2.482 1.00 51.97 176 THR A CA 1
ATOM 1292 C C . THR A 1 176 ? -24.259 -6.641 -1.028 1.00 51.97 176 THR A C 1
ATOM 1294 O O . THR A 1 176 ? -25.218 -6.980 -0.335 1.00 51.97 176 THR A O 1
ATOM 1297 N N . ALA A 1 177 ? -23.310 -5.823 -0.560 1.00 50.94 177 ALA A N 1
ATOM 1298 C CA . ALA A 1 177 ? -23.312 -5.298 0.808 1.00 50.94 177 ALA A CA 1
ATOM 1299 C C . ALA A 1 177 ? -24.382 -4.207 1.013 1.00 50.94 177 ALA A C 1
ATOM 1301 O O . ALA A 1 177 ? -25.021 -4.151 2.064 1.00 50.94 177 ALA A O 1
ATOM 1302 N N . VAL A 1 178 ? -24.648 -3.380 -0.008 1.00 50.75 178 VAL A N 1
ATOM 1303 C CA . VAL A 1 178 ? -25.680 -2.325 0.070 1.00 50.75 178 VAL A CA 1
ATOM 1304 C C . VAL A 1 178 ? -27.101 -2.908 0.017 1.00 50.75 178 VAL A C 1
ATOM 1306 O O . VAL A 1 178 ? -28.010 -2.380 0.656 1.00 50.75 178 VAL A O 1
ATOM 1309 N N . ALA A 1 179 ? -27.301 -4.043 -0.661 1.00 50.19 179 ALA A N 1
ATOM 1310 C CA . ALA A 1 179 ? -28.606 -4.703 -0.755 1.00 50.19 179 ALA A CA 1
ATOM 1311 C C . ALA A 1 179 ? -29.096 -5.329 0.573 1.00 50.19 179 ALA A C 1
ATOM 1313 O O . ALA A 1 179 ? -30.292 -5.566 0.731 1.00 50.19 179 ALA A O 1
ATOM 1314 N N . GLY A 1 180 ? -28.205 -5.566 1.545 1.00 46.50 180 GLY A N 1
ATOM 1315 C CA . GLY A 1 180 ? -28.546 -6.123 2.864 1.00 46.50 180 GLY A CA 1
ATOM 1316 C C . GLY A 1 180 ? -28.804 -5.088 3.968 1.00 46.50 180 GLY A C 1
ATOM 1317 O O . GLY A 1 180 ? -29.111 -5.466 5.097 1.00 46.50 180 GLY A O 1
ATOM 1318 N N . GLY A 1 181 ? -28.662 -3.791 3.672 1.00 42.25 181 GLY A N 1
ATOM 1319 C CA . GLY A 1 181 ? -28.612 -2.711 4.662 1.00 42.25 181 GLY A CA 1
ATOM 1320 C C . GLY A 1 181 ? -29.775 -1.720 4.612 1.00 42.25 181 GLY A C 1
ATOM 1321 O O . GLY A 1 181 ? -29.554 -0.529 4.807 1.00 42.25 181 GLY A O 1
ATOM 1322 N N . ALA A 1 182 ? -31.006 -2.160 4.345 1.00 39.66 182 ALA A N 1
ATOM 1323 C CA . ALA A 1 182 ? -32.180 -1.293 4.441 1.00 39.66 182 ALA A CA 1
ATOM 1324 C C . ALA A 1 182 ? -32.892 -1.465 5.795 1.00 39.66 182 ALA A C 1
ATOM 1326 O O . ALA A 1 182 ? -33.771 -2.309 5.948 1.00 39.66 182 ALA A O 1
ATOM 1327 N N . VAL A 1 183 ? -32.571 -0.605 6.766 1.00 42.09 183 VAL A N 1
ATOM 1328 C CA . VAL A 1 183 ? -33.568 -0.162 7.755 1.00 42.09 183 VAL A CA 1
ATOM 1329 C C . VAL A 1 183 ? -33.614 1.367 7.706 1.00 42.09 183 VAL A C 1
ATOM 1331 O O . VAL A 1 183 ? -32.687 2.017 8.194 1.00 42.09 183 VAL A O 1
ATOM 1334 N N . PRO A 1 184 ? -34.655 1.976 7.110 1.00 48.12 184 PRO A N 1
ATOM 1335 C CA . PRO A 1 184 ? -34.799 3.423 7.110 1.00 48.12 184 PRO A CA 1
ATOM 1336 C C . PRO A 1 184 ? -35.044 3.914 8.543 1.00 48.12 184 PRO A C 1
ATOM 1338 O O . PRO A 1 184 ? -36.014 3.522 9.196 1.00 48.12 184 PRO A O 1
ATOM 1341 N N . LYS A 1 185 ? -34.173 4.796 9.047 1.00 44.38 185 LYS A N 1
ATOM 1342 C CA . LYS A 1 185 ? -34.470 5.575 10.256 1.00 44.38 185 LYS A CA 1
ATOM 1343 C C . LYS A 1 185 ? -35.614 6.539 9.940 1.00 44.38 185 LYS A C 1
ATOM 1345 O O . LYS A 1 185 ? -35.492 7.406 9.081 1.00 44.38 185 LYS A O 1
ATOM 1350 N N . LYS A 1 186 ? -36.723 6.358 10.656 1.00 35.47 186 LYS A N 1
ATOM 1351 C CA . LYS A 1 186 ? -37.909 7.221 10.643 1.00 35.47 186 LYS A CA 1
ATOM 1352 C C . LYS A 1 186 ? -37.521 8.662 11.032 1.00 35.47 186 LYS A C 1
ATOM 1354 O O . LYS A 1 186 ? -36.793 8.810 12.018 1.00 35.47 186 LYS A O 1
ATOM 1359 N N . PRO A 1 187 ? -37.990 9.702 10.321 1.00 53.66 187 PRO A N 1
ATOM 1360 C CA . PRO A 1 187 ? -37.768 11.081 10.740 1.00 53.66 187 PRO A CA 1
ATOM 1361 C C . PRO A 1 187 ? -38.552 11.367 12.033 1.00 53.66 187 PRO A C 1
ATOM 1363 O O . PRO A 1 187 ? -39.681 10.892 12.191 1.00 53.66 187 PRO A O 1
ATOM 1366 N N . ARG A 1 188 ? -37.927 12.100 12.959 1.00 46.25 188 ARG A N 1
ATOM 1367 C CA . ARG A 1 188 ? -38.615 12.843 14.023 1.00 46.25 188 ARG A CA 1
ATOM 1368 C C . ARG A 1 188 ? -38.689 14.299 13.610 1.00 46.25 188 ARG A C 1
ATOM 1370 O O . ARG A 1 188 ? -37.681 14.761 13.031 1.00 46.25 188 ARG A O 1
#

Secondary structure (DSSP, 8-state):
--------------------------------------HHHHHHHHHHHHHHHHHHHHHHHHHHHHHHHHHHHHSSPPTTPPPPSSHHHHHHTHHHHHHHHHHHH--HHHHHHHHHHHHHHHHHHHHHHHHH--HHHHHHHHHHHHH--GGGTT-HHHHHHHHHHHHSTTSHHHHHHHHT---PPPP-

Radius of gyration: 29.99 Å; chains: 1; bounding box: 76×68×58 Å

Sequence (188 aa):
MKFASSPTWVLIPCLLVAACDGGKKTEPAAKQDDSKASDADLDKRLAERKAKREADEKAKAAADEAKAKAIEAVCVLPPGKKPEKSLDKACAAVGPAYDRFMKRFYEGETLAKWESAKGTQLPMVIAQCTKTASVEVGACIVHALDSAPVELKEDQSAIIRGCIDAFGPGSAHGATAVAGGAVPKKPR

Foldseek 3Di:
DDDDDDDDDDDDDDDDDDDDDDDDDDDDDDDPDPDDPPPVNVVVVVVVVVVVVVVVVVVVVVLVVVVLVLLLVLQAADPPDDFDPDQLVLLLLLLVLVLVLQVVADDDPSNVVCVVCSVPVSVVSSVVSSVWHDSQLSRSLSRSSNPRDNSCSVVSVVSSVSNCQCQTDPHPNVVVVVVVDDDDDDDD